Protein AF-A0A2L2X5X3-F1 (afdb_monomer_lite)

Secondary structure (DSSP, 8-state):
--HHHHHHHHHHHHHHHHHHHHHHHHHHHHHHHHHHHHHHHHHHHHHHHT-EEEEE--TT-GGGPPBP-HHHHHHTSSEEEEETTSPEEESSS-TTPBPTTSPBEEE-TTTTSHHHHHHHHHTTSEEEEEEPPTT----HHHHHHHHHHHHHHHHHH--TTS-HHHHHHHHHHHHHHHHHHHT--SSPPHHHHHHHHHHHHHHHHHHTTS-HHHHHHHHHHHHHHHHHHHHHHHGGG---S-------EEEE-TTT-TTEEEEE-HHHHHHHHHHHHHHHHHHHHHHHHHHHHHHHHHHHHHHHHHHHHHHHHHHHHHHHHHHHHH--

Radius of gyration: 36.06 Å; chains: 1; bounding box: 82×51×116 Å

Foldseek 3Di:
DDLVVLVVVLVVLVVLLVVLVVLLVVLVVVLVVLVVVLVVLVVLLVVQQFDKFKFFQDVPCRADHHQDFQVNQCVVPFKFKAFLVRATEDLDDDQPDQDPVRHGHDHDVCRRPSVVVRCCLQLVGMFMWGKDDKDDDDALLRLLLQLLVQLLLLLVRHQDPDDPVLSVVLNVLSVVLNVLSVPDDHQQDPVNLVVNVVSLVVNVVSLVVDDCSRRSSSVSSSVVSVVSSVVSVVVVPDPDDDDIDDGDIGTDRLVVPSRIDIGRPPVSSVVSVVVSVVSVVVSVVSSVVSVVVSVVSVVVSVVSVVVSVVSVVVSVVVVVVVVVVVVD

Structure (mmCIF, N/CA/C/O backbone):
data_AF-A0A2L2X5X3-F1
#
_entry.id   AF-A0A2L2X5X3-F1
#
loop_
_atom_site.group_PDB
_atom_site.id
_atom_site.type_symbol
_atom_site.label_atom_id
_atom_site.label_alt_id
_atom_site.label_comp_id
_atom_site.label_asym_id
_atom_site.label_entity_id
_atom_site.label_seq_id
_atom_site.pdbx_PDB_ins_code
_atom_site.Cartn_x
_atom_site.Cartn_y
_atom_site.Cartn_z
_atom_site.occupancy
_atom_site.B_iso_or_equiv
_atom_site.auth_seq_id
_atom_site.auth_comp_id
_atom_site.auth_asym_id
_atom_site.auth_atom_id
_atom_site.pdbx_PDB_model_num
ATOM 1 N N . MET A 1 1 ? -39.062 -15.832 54.283 1.00 57.75 1 MET A N 1
ATOM 2 C CA . MET A 1 1 ? -38.904 -16.464 52.953 1.00 57.75 1 MET A CA 1
ATOM 3 C C . MET A 1 1 ? -38.420 -17.887 53.173 1.00 57.75 1 MET A C 1
ATOM 5 O O . MET A 1 1 ? -37.512 -18.061 53.973 1.00 57.75 1 MET A O 1
ATOM 9 N N . GLY A 1 2 ? -39.051 -18.890 52.557 1.00 78.50 2 GLY A N 1
ATOM 10 C CA . GLY A 1 2 ? -38.614 -20.285 52.691 1.00 78.50 2 GLY A CA 1
ATOM 11 C C . GLY A 1 2 ? -37.278 -20.528 51.982 1.00 78.50 2 GLY A C 1
ATOM 12 O O . GLY A 1 2 ? -37.036 -19.936 50.932 1.00 78.50 2 GLY A O 1
ATOM 13 N N . MET A 1 3 ? -36.434 -21.405 52.539 1.00 80.31 3 MET A N 1
ATOM 14 C CA . MET A 1 3 ? -35.092 -21.742 52.024 1.00 80.31 3 MET A CA 1
ATOM 15 C C . MET A 1 3 ? -35.064 -22.032 50.511 1.00 80.31 3 MET A C 1
ATOM 17 O O . MET A 1 3 ? -34.199 -21.514 49.805 1.00 80.31 3 MET A O 1
ATOM 21 N N . SER A 1 4 ? -36.050 -22.778 49.998 1.00 83.00 4 SER A N 1
ATOM 22 C CA . SER A 1 4 ? -36.180 -23.115 48.569 1.00 83.00 4 SER A CA 1
ATOM 23 C C . SER A 1 4 ? -36.408 -21.885 47.674 1.00 83.00 4 SER A C 1
ATOM 25 O O . SER A 1 4 ? -35.815 -21.780 46.600 1.00 83.00 4 SER A O 1
ATOM 27 N N . ALA A 1 5 ? -37.187 -20.898 48.132 1.00 85.19 5 ALA A N 1
ATOM 28 C CA . ALA A 1 5 ? -37.435 -19.671 47.372 1.00 85.19 5 ALA A CA 1
ATOM 29 C C . ALA A 1 5 ? -36.176 -18.792 47.280 1.00 85.19 5 ALA A C 1
ATOM 31 O O . ALA A 1 5 ? -35.883 -18.227 46.229 1.00 85.19 5 ALA A O 1
ATOM 32 N N . SER A 1 6 ? -35.394 -18.711 48.361 1.00 85.56 6 SER A N 1
ATOM 33 C CA . SER A 1 6 ? -34.118 -17.987 48.371 1.00 85.56 6 SER A CA 1
ATOM 34 C C . SER A 1 6 ? -33.033 -18.674 47.533 1.00 85.56 6 SER A C 1
ATOM 36 O O . SER A 1 6 ? -32.286 -17.981 46.849 1.00 85.56 6 SER A O 1
ATOM 38 N N . GLN A 1 7 ? -32.979 -20.012 47.514 1.00 88.19 7 GLN A N 1
ATOM 39 C CA . GLN A 1 7 ? -32.074 -20.766 46.631 1.00 88.19 7 GLN A CA 1
ATOM 40 C C . GLN A 1 7 ? -32.447 -20.591 45.152 1.00 88.19 7 GLN A C 1
ATOM 42 O O . GLN A 1 7 ? -31.573 -20.351 44.324 1.00 88.19 7 GLN A O 1
ATOM 47 N N . SER A 1 8 ? -33.743 -20.626 44.829 1.00 91.81 8 SER A N 1
ATOM 48 C CA . SER A 1 8 ? -34.231 -20.396 43.461 1.00 91.81 8 SER A CA 1
ATOM 49 C C . SER A 1 8 ? -33.887 -18.987 42.967 1.00 91.81 8 SER A C 1
ATOM 51 O O . SER A 1 8 ? -33.411 -18.820 41.847 1.00 91.81 8 SER A O 1
ATOM 53 N N . ARG A 1 9 ? -34.062 -17.968 43.821 1.00 90.50 9 ARG A N 1
ATOM 54 C CA . ARG A 1 9 ? -33.681 -16.585 43.498 1.00 90.50 9 ARG A CA 1
ATOM 55 C C . ARG A 1 9 ? -32.173 -16.434 43.299 1.00 90.50 9 ARG A C 1
ATOM 57 O O . ARG A 1 9 ? -31.770 -15.744 42.372 1.00 90.50 9 ARG A O 1
ATOM 64 N N . LEU A 1 10 ? -31.351 -17.087 44.127 1.00 92.88 10 LEU A N 1
ATOM 65 C CA . LEU A 1 10 ? -29.895 -17.071 43.964 1.00 92.88 10 LEU A CA 1
ATOM 66 C C . LEU A 1 10 ? -29.493 -17.620 42.589 1.00 92.88 10 LEU A C 1
ATOM 68 O O . LEU A 1 10 ? -28.762 -16.950 41.872 1.00 92.88 10 LEU A O 1
ATOM 72 N N . LEU A 1 11 ? -30.042 -18.771 42.186 1.00 92.44 11 LEU A N 1
ATOM 73 C CA . LEU A 1 11 ? -29.776 -19.372 40.873 1.00 92.44 11 LEU A CA 1
ATOM 74 C C . LEU A 1 11 ? -30.191 -18.457 39.712 1.00 92.44 11 LEU A C 1
ATOM 76 O O . LEU A 1 11 ? -29.438 -18.309 38.752 1.00 92.44 11 LEU A O 1
ATOM 80 N N . MET A 1 12 ? -31.352 -17.799 39.812 1.00 93.88 12 MET A N 1
ATOM 81 C CA . MET A 1 12 ? -31.784 -16.815 38.812 1.00 93.88 12 MET A CA 1
ATOM 82 C C . MET A 1 12 ? -30.812 -15.631 38.711 1.00 93.88 12 MET A C 1
ATOM 84 O O . MET A 1 12 ? -30.475 -15.208 37.607 1.00 93.88 12 MET A O 1
ATOM 88 N N . LEU A 1 13 ? -30.333 -15.112 39.846 1.00 93.75 13 LEU A N 1
ATOM 89 C CA . LEU A 1 13 ? -29.362 -14.015 39.869 1.00 93.75 13 LEU A CA 1
ATOM 90 C C . LEU A 1 13 ? -27.997 -14.446 39.329 1.00 93.75 13 LEU A C 1
ATOM 92 O O . LEU A 1 13 ? -27.378 -13.689 38.588 1.00 93.75 13 LEU A O 1
ATOM 96 N N . THR A 1 14 ? -27.547 -15.666 39.629 1.00 93.88 14 THR A N 1
ATOM 97 C CA . THR A 1 14 ? -26.314 -16.227 39.064 1.00 93.88 14 THR A CA 1
ATOM 98 C C . THR A 1 14 ? -26.410 -16.364 37.543 1.00 93.88 14 THR A C 1
ATOM 100 O O . THR A 1 14 ? -25.487 -15.939 36.850 1.00 93.88 14 THR A O 1
ATOM 103 N N . SER A 1 15 ? -27.530 -16.882 37.021 1.00 94.94 15 SER A N 1
ATOM 104 C CA . SER A 1 15 ? -27.778 -16.968 35.573 1.00 94.94 15 SER A CA 1
ATOM 105 C C . SER A 1 15 ? -27.746 -15.584 34.928 1.00 94.94 15 SER A C 1
ATOM 107 O O . SER A 1 15 ? -27.026 -15.370 33.959 1.00 94.94 15 SER A O 1
ATOM 109 N N . ARG A 1 16 ? -28.452 -14.605 35.510 1.00 96.31 16 ARG A N 1
ATOM 110 C CA . ARG A 1 16 ? -28.470 -13.231 34.991 1.00 96.31 16 ARG A CA 1
ATOM 111 C C . ARG A 1 16 ? -27.084 -12.581 35.024 1.00 96.31 16 ARG A C 1
ATOM 113 O O . ARG A 1 16 ? -26.723 -11.877 34.087 1.00 96.31 16 ARG A O 1
ATOM 120 N N . ARG A 1 17 ? -26.291 -12.821 36.074 1.00 94.94 17 ARG A N 1
ATOM 121 C CA . ARG A 1 17 ? -24.904 -12.335 36.172 1.00 94.94 17 ARG A CA 1
ATOM 122 C C . ARG A 1 17 ? -24.041 -12.891 35.037 1.00 94.94 17 ARG A C 1
ATOM 124 O O . ARG A 1 17 ? -23.313 -12.128 34.408 1.00 94.94 17 ARG A O 1
ATOM 131 N N . GLN A 1 18 ? -24.147 -14.193 34.768 1.00 95.44 18 GLN A N 1
ATOM 132 C CA . GLN A 1 18 ? -23.431 -14.856 33.674 1.00 95.44 18 GLN A CA 1
ATOM 133 C C . GLN A 1 18 ? -23.86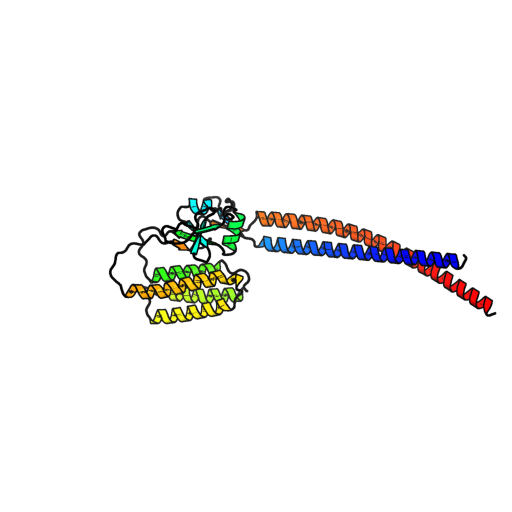0 -14.321 32.303 1.00 95.44 18 GLN A C 1
ATOM 135 O O . GLN A 1 18 ? -23.000 -14.037 31.473 1.00 95.44 18 GLN A O 1
ATOM 140 N N . ASP A 1 19 ? -25.158 -14.096 32.089 1.00 96.50 19 ASP A N 1
ATOM 141 C CA . ASP A 1 19 ? -25.669 -13.515 30.842 1.00 96.50 19 ASP A CA 1
ATOM 142 C C . ASP A 1 19 ? -25.116 -12.103 30.598 1.00 96.50 19 ASP A C 1
ATOM 144 O O . ASP A 1 19 ? -24.714 -11.770 29.482 1.00 96.50 19 ASP A O 1
ATOM 148 N N . LEU A 1 20 ? -25.066 -11.265 31.640 1.00 95.38 20 LEU A N 1
ATOM 149 C CA . LEU A 1 20 ? -24.504 -9.913 31.550 1.00 95.38 20 LEU A CA 1
ATOM 150 C C . LEU A 1 20 ? -22.998 -9.939 31.275 1.00 95.38 20 LEU A C 1
ATOM 152 O O . LEU A 1 20 ? -22.507 -9.158 30.462 1.00 95.38 20 LEU A O 1
ATOM 156 N N . GLU A 1 21 ? -22.267 -10.851 31.914 1.00 94.12 21 GLU A N 1
ATOM 157 C CA . GLU A 1 21 ? -20.834 -11.042 31.684 1.00 94.12 21 GLU A CA 1
ATOM 158 C C . GLU A 1 21 ? -20.549 -11.505 30.247 1.00 94.12 21 GLU A C 1
ATOM 160 O O . GLU A 1 21 ? -19.690 -10.936 29.573 1.00 94.12 21 GLU A O 1
ATOM 165 N N . PHE A 1 22 ? -21.340 -12.447 29.731 1.00 96.81 22 PHE A N 1
ATOM 166 C CA . PHE A 1 22 ? -21.254 -12.897 28.344 1.00 96.81 22 PHE A CA 1
ATOM 167 C C . PHE A 1 22 ? -21.572 -11.774 27.346 1.00 96.81 22 PHE A C 1
ATOM 169 O O . PHE A 1 22 ? -20.873 -11.602 26.345 1.00 96.81 22 PHE A O 1
ATOM 176 N N . ARG A 1 23 ? -22.603 -10.961 27.603 1.00 96.62 23 ARG A N 1
ATOM 177 C CA . ARG A 1 23 ? -22.928 -9.805 26.748 1.00 96.62 23 ARG A CA 1
ATOM 178 C C . ARG A 1 23 ? -21.802 -8.774 26.729 1.00 96.62 23 ARG A C 1
ATOM 180 O O . ARG A 1 23 ? -21.426 -8.326 25.648 1.00 96.62 23 ARG A O 1
ATOM 187 N N . ALA A 1 24 ? -21.229 -8.450 27.888 1.00 96.25 24 ALA A N 1
ATOM 188 C CA . ALA A 1 24 ? -20.087 -7.544 27.981 1.00 96.25 24 ALA A CA 1
ATOM 189 C C . ALA A 1 24 ? -18.883 -8.061 27.174 1.00 96.25 24 ALA A C 1
ATOM 191 O O . ALA A 1 24 ? -18.273 -7.301 26.426 1.00 96.25 24 ALA A O 1
ATOM 192 N N . GLN A 1 25 ? -18.581 -9.362 27.255 1.00 96.44 25 GLN A N 1
ATOM 193 C CA . GLN A 1 25 ? -17.508 -9.979 26.466 1.00 96.44 25 GLN A CA 1
ATOM 194 C C . GLN A 1 25 ? -17.760 -9.882 24.956 1.00 96.44 25 GLN A C 1
ATOM 196 O O . GLN A 1 25 ? -16.856 -9.498 24.217 1.00 96.44 25 GLN A O 1
ATOM 201 N N . ASN A 1 26 ? -18.983 -10.164 24.494 1.00 96.19 26 ASN A N 1
ATOM 202 C CA . ASN A 1 26 ? -19.337 -10.024 23.077 1.00 96.19 26 ASN A CA 1
ATOM 203 C C . ASN A 1 26 ? -19.170 -8.585 22.576 1.00 96.19 26 ASN A C 1
ATOM 205 O O . ASN A 1 26 ? -18.703 -8.369 21.460 1.00 96.19 26 ASN A O 1
ATOM 209 N N . ILE A 1 27 ? -19.546 -7.594 23.388 1.00 96.06 27 ILE A N 1
ATOM 210 C CA . ILE A 1 27 ? -19.363 -6.181 23.042 1.00 96.06 27 ILE A CA 1
ATOM 211 C C . ILE A 1 27 ? -17.878 -5.853 22.914 1.00 96.06 27 ILE A C 1
ATOM 213 O O . ILE A 1 27 ? -17.477 -5.257 21.918 1.00 96.06 27 ILE A O 1
ATOM 217 N N . THR A 1 28 ? -17.053 -6.283 23.867 1.00 94.88 28 THR A N 1
ATOM 218 C CA . THR A 1 28 ? -15.601 -6.072 23.809 1.00 94.88 28 THR A CA 1
ATOM 219 C C . THR A 1 28 ? -14.987 -6.706 22.562 1.00 94.88 28 THR A C 1
ATOM 221 O O . THR A 1 28 ? -14.222 -6.043 21.872 1.00 94.88 28 THR A O 1
ATOM 224 N N . GLN A 1 29 ? -15.377 -7.936 22.213 1.00 96.31 29 GLN A N 1
ATOM 225 C CA . GLN A 1 29 ? -14.922 -8.582 20.977 1.00 96.31 29 GLN A CA 1
ATOM 226 C C . GLN A 1 29 ? -15.319 -7.780 19.733 1.00 96.31 29 GLN A C 1
ATOM 228 O O . GLN A 1 29 ? -14.476 -7.519 18.880 1.00 96.31 29 GLN A O 1
ATOM 233 N N . ARG A 1 30 ? -16.575 -7.316 19.655 1.00 96.31 30 ARG A N 1
ATOM 234 C CA . ARG A 1 30 ? -17.037 -6.461 18.549 1.00 96.31 30 ARG A CA 1
ATOM 235 C C . ARG A 1 30 ? -16.209 -5.185 18.430 1.00 96.31 30 ARG A C 1
ATOM 237 O O . ARG A 1 30 ? -15.887 -4.791 17.317 1.00 96.31 30 ARG A O 1
ATOM 244 N N . ARG A 1 31 ? -15.849 -4.550 19.550 1.00 95.44 31 ARG A N 1
ATOM 245 C CA . ARG A 1 31 ? -14.983 -3.360 19.547 1.00 95.44 31 ARG A CA 1
ATOM 246 C C . ARG A 1 31 ? -13.599 -3.670 18.982 1.00 95.44 31 ARG A C 1
ATOM 248 O O . ARG A 1 31 ? -13.126 -2.913 18.142 1.00 95.44 31 ARG A O 1
ATOM 255 N N . THR A 1 32 ? -12.987 -4.785 19.381 1.00 94.50 32 THR A N 1
ATOM 256 C CA . THR A 1 32 ? -11.696 -5.223 18.824 1.00 94.50 32 THR A CA 1
ATOM 257 C C . THR A 1 32 ? -11.784 -5.432 17.314 1.00 94.50 32 THR A C 1
ATOM 259 O O . THR A 1 32 ? -10.981 -4.861 16.588 1.00 94.50 32 THR A O 1
ATOM 262 N N . THR A 1 33 ? -12.812 -6.128 16.821 1.00 94.31 33 THR A N 1
ATOM 263 C CA . THR A 1 33 ? -13.012 -6.322 15.374 1.00 94.31 33 THR A CA 1
ATOM 264 C C . THR A 1 33 ? -13.207 -5.002 14.618 1.00 94.31 33 THR A C 1
ATOM 266 O O . THR A 1 33 ? -12.725 -4.844 13.499 1.00 94.31 33 THR A O 1
ATOM 269 N N . LEU A 1 34 ? -13.898 -4.022 15.213 1.00 92.81 34 LEU A N 1
ATOM 270 C CA . LEU A 1 34 ? -14.037 -2.693 14.608 1.00 92.81 34 LEU A CA 1
ATOM 271 C C . LEU A 1 34 ? -12.696 -1.959 14.516 1.00 92.81 34 LEU A C 1
ATOM 273 O O . LEU A 1 34 ? -12.436 -1.312 13.502 1.00 92.81 34 LEU A O 1
ATOM 277 N N . MET A 1 35 ? -11.848 -2.070 15.541 1.00 91.25 35 MET A N 1
ATOM 278 C CA . MET A 1 35 ? -10.502 -1.490 15.528 1.00 91.25 35 MET A CA 1
ATOM 279 C C . MET A 1 35 ? -9.610 -2.157 14.477 1.00 91.25 35 MET A C 1
ATOM 281 O O . MET A 1 35 ? -8.990 -1.446 13.695 1.00 91.25 35 MET A O 1
ATOM 285 N N . GLU A 1 36 ? -9.635 -3.489 14.374 1.00 92.25 36 GLU A N 1
ATOM 286 C CA . GLU A 1 36 ? -8.911 -4.233 13.329 1.00 92.25 36 GLU A CA 1
ATOM 287 C C . GLU A 1 36 ? -9.304 -3.750 11.922 1.00 92.25 36 GLU A C 1
ATOM 289 O O . GLU A 1 36 ? -8.445 -3.454 11.096 1.00 92.25 36 GLU A O 1
ATOM 294 N N . SER A 1 37 ? -10.603 -3.553 11.665 1.00 87.38 37 SER A N 1
ATOM 295 C CA . SER A 1 37 ? -11.070 -3.048 10.364 1.00 87.38 37 SER A CA 1
ATOM 296 C C . SER A 1 37 ? -10.592 -1.623 10.038 1.00 87.38 37 SER A C 1
ATOM 298 O O . SER A 1 37 ? -10.449 -1.266 8.865 1.00 87.38 37 SER A O 1
ATOM 300 N N . LEU A 1 38 ? -10.354 -0.793 11.063 1.00 90.75 38 LEU A N 1
ATOM 301 C CA . LEU A 1 38 ? -9.810 0.555 10.896 1.00 90.75 38 LEU A CA 1
ATOM 302 C C . LEU A 1 38 ? -8.310 0.510 10.579 1.00 90.75 38 LEU A C 1
ATOM 304 O O . LEU A 1 38 ? -7.845 1.291 9.745 1.00 90.75 38 LEU A O 1
ATOM 308 N N . ASP A 1 39 ? -7.579 -0.413 11.201 1.00 90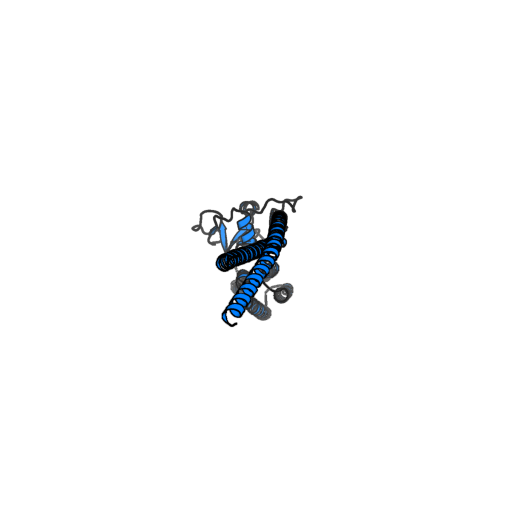.56 39 ASP A N 1
ATOM 309 C CA . ASP A 1 39 ? -6.156 -0.631 10.938 1.00 90.56 39 ASP A CA 1
ATOM 310 C C . ASP A 1 39 ? -5.925 -1.131 9.502 1.00 90.56 39 ASP A C 1
ATOM 312 O O . ASP A 1 39 ? -5.074 -0.585 8.792 1.00 90.56 39 ASP A O 1
ATOM 316 N N . ASP A 1 40 ? -6.750 -2.062 9.012 1.00 85.12 40 ASP A N 1
ATOM 317 C CA . ASP A 1 40 ? -6.707 -2.519 7.614 1.00 85.12 40 ASP A CA 1
ATOM 318 C C . ASP A 1 40 ? -6.924 -1.358 6.627 1.00 85.12 40 ASP A C 1
ATOM 320 O O . ASP A 1 40 ? -6.211 -1.210 5.630 1.00 85.12 40 ASP A O 1
ATOM 324 N N . ALA A 1 41 ? -7.891 -0.479 6.908 1.00 82.12 41 ALA A N 1
ATOM 325 C CA . ALA A 1 41 ? -8.158 0.689 6.072 1.00 82.12 41 ALA A CA 1
ATOM 326 C C . ALA A 1 41 ? -7.013 1.715 6.102 1.00 82.12 41 ALA A C 1
ATOM 328 O O . ALA A 1 41 ? -6.729 2.349 5.081 1.00 82.12 41 ALA A O 1
ATOM 329 N N . SER A 1 42 ? -6.341 1.860 7.246 1.00 86.19 42 SER A N 1
ATOM 330 C CA . SER A 1 42 ? -5.145 2.694 7.389 1.00 86.19 42 SER A CA 1
ATOM 331 C C . SER A 1 42 ? -4.000 2.186 6.508 1.00 86.19 42 SER A C 1
ATOM 333 O O . SER A 1 42 ? -3.372 2.976 5.802 1.00 86.19 42 SER A O 1
ATOM 335 N N . ALA A 1 43 ? -3.779 0.868 6.459 1.00 81.38 43 ALA A N 1
ATOM 336 C CA . ALA A 1 43 ? -2.766 0.261 5.595 1.00 81.38 43 ALA A CA 1
ATOM 337 C C . ALA A 1 43 ? -3.044 0.521 4.102 1.00 81.38 43 ALA A C 1
ATOM 339 O O . ALA A 1 43 ? -2.139 0.891 3.351 1.00 81.38 43 ALA A O 1
ATOM 340 N N . VAL A 1 44 ? -4.308 0.407 3.677 1.00 79.31 44 VAL A N 1
ATOM 341 C CA . VAL A 1 44 ? -4.728 0.716 2.297 1.00 79.31 44 VAL A CA 1
ATOM 342 C C . VAL A 1 44 ? -4.504 2.194 1.960 1.00 79.31 44 VAL A C 1
ATOM 344 O O . VAL A 1 44 ? -3.996 2.513 0.884 1.00 79.31 44 VAL A O 1
ATOM 347 N N . TYR A 1 45 ? -4.841 3.109 2.874 1.00 80.62 45 TYR A N 1
ATOM 348 C CA . TYR A 1 45 ? -4.577 4.538 2.694 1.00 80.62 45 TYR A CA 1
ATOM 349 C C . TYR A 1 45 ? -3.072 4.841 2.620 1.00 80.62 45 TYR A C 1
ATOM 351 O O . TYR A 1 45 ? -2.635 5.586 1.743 1.00 80.62 45 TYR A O 1
ATOM 359 N N . ALA A 1 46 ? -2.264 4.212 3.476 1.00 79.12 46 ALA A N 1
ATOM 360 C CA . ALA A 1 46 ? -0.814 4.359 3.457 1.00 79.12 46 ALA A CA 1
ATOM 361 C C . ALA A 1 46 ? -0.196 3.879 2.132 1.00 79.12 46 ALA A C 1
ATOM 363 O O . ALA A 1 46 ? 0.688 4.544 1.592 1.00 79.12 46 ALA A O 1
ATOM 364 N N . ALA A 1 47 ? -0.699 2.780 1.562 1.00 74.56 47 ALA A N 1
ATOM 365 C CA . ALA A 1 47 ? -0.281 2.310 0.241 1.00 74.56 47 ALA A CA 1
ATOM 366 C C . ALA A 1 47 ? -0.659 3.302 -0.877 1.00 74.56 47 ALA A C 1
ATOM 368 O O . ALA A 1 47 ? 0.127 3.537 -1.797 1.00 74.56 47 ALA A O 1
ATOM 369 N N . ALA A 1 48 ? -1.831 3.939 -0.781 1.00 74.50 48 ALA A N 1
ATOM 370 C CA . ALA A 1 48 ? -2.273 4.947 -1.743 1.00 74.50 48 ALA A CA 1
ATOM 371 C C . ALA A 1 48 ? -1.440 6.244 -1.693 1.00 74.50 48 ALA A C 1
ATOM 373 O O . ALA A 1 48 ? -1.325 6.925 -2.710 1.00 74.50 48 ALA A O 1
ATOM 374 N N . LEU A 1 49 ? -0.810 6.581 -0.556 1.00 72.06 49 LEU A N 1
ATOM 375 C CA . LEU A 1 49 ? -0.009 7.807 -0.418 1.00 72.06 49 LEU A CA 1
ATOM 376 C C . LEU A 1 49 ? 1.155 7.880 -1.410 1.00 72.06 49 LEU A C 1
ATOM 378 O O . LEU A 1 49 ? 1.444 8.967 -1.907 1.00 72.06 49 LEU A O 1
ATOM 382 N N . ASN A 1 50 ? 1.813 6.760 -1.693 1.00 68.56 50 ASN A N 1
ATOM 383 C CA . ASN A 1 50 ? 3.011 6.728 -2.537 1.00 68.56 50 ASN A CA 1
ATOM 384 C C . ASN A 1 50 ? 2.741 6.181 -3.940 1.00 68.56 50 ASN A C 1
ATOM 386 O O . ASN A 1 50 ? 3.670 6.041 -4.737 1.00 68.56 50 ASN A O 1
ATOM 390 N N . LYS A 1 51 ? 1.479 5.875 -4.252 1.00 68.94 51 LYS A N 1
ATOM 391 C CA . LYS A 1 51 ? 1.094 5.365 -5.558 1.00 68.94 51 LYS A CA 1
ATOM 392 C C . LYS A 1 51 ? 1.310 6.451 -6.619 1.00 68.94 51 LYS A C 1
ATOM 394 O O . LYS A 1 51 ? 0.732 7.537 -6.542 1.00 68.94 51 LYS A O 1
ATOM 399 N N . LYS A 1 52 ? 2.163 6.153 -7.597 1.00 70.88 52 LYS A N 1
ATOM 400 C CA . LYS A 1 52 ? 2.325 6.950 -8.816 1.00 70.88 52 LYS A CA 1
ATOM 401 C C . LYS A 1 52 ? 1.489 6.350 -9.943 1.00 70.88 52 LYS A C 1
ATOM 403 O O . LYS A 1 52 ? 1.201 5.153 -9.891 1.00 70.88 52 LYS A O 1
ATOM 408 N N . GLN A 1 53 ? 1.110 7.192 -10.896 1.00 73.12 53 GLN A N 1
ATOM 409 C CA . GLN A 1 53 ? 0.383 6.836 -12.108 1.00 73.12 53 GLN A CA 1
ATOM 410 C C . GLN A 1 53 ? 1.071 7.437 -13.338 1.00 73.12 53 GLN A C 1
ATOM 412 O O . GLN A 1 53 ? 1.637 8.535 -13.274 1.00 73.12 53 GLN A O 1
ATOM 417 N N . PHE A 1 54 ? 0.985 6.732 -14.460 1.00 75.25 54 PHE A N 1
ATOM 418 C CA . PHE A 1 54 ? 1.459 7.202 -15.755 1.00 75.25 54 PHE A CA 1
ATOM 419 C C . PHE A 1 54 ? 0.325 7.878 -16.535 1.00 75.25 54 PHE A C 1
ATOM 421 O O . PHE A 1 54 ? -0.687 7.265 -16.888 1.00 75.25 54 PHE A O 1
ATOM 428 N N . LEU A 1 55 ? 0.502 9.167 -16.818 1.00 77.31 55 LEU A N 1
ATOM 429 C CA . LEU A 1 55 ? -0.421 9.978 -17.610 1.00 77.31 55 LEU A CA 1
ATOM 430 C C . LEU A 1 55 ? 0.200 10.327 -18.960 1.00 77.31 55 LEU A C 1
ATOM 432 O O . LEU A 1 55 ? 1.418 10.456 -19.076 1.00 77.31 55 LEU A O 1
ATOM 436 N N . LEU A 1 56 ? -0.636 10.540 -19.972 1.00 78.62 56 LEU A N 1
ATOM 437 C CA . LEU A 1 56 ? -0.193 11.110 -21.239 1.00 78.62 56 LEU A CA 1
ATOM 438 C C . LEU A 1 56 ? 0.222 12.576 -21.034 1.00 78.62 56 LEU A C 1
ATOM 440 O O . LEU A 1 56 ? -0.547 13.394 -20.524 1.00 78.62 56 LEU A O 1
ATOM 444 N N . ASN A 1 57 ? 1.425 12.937 -21.461 1.00 76.19 57 ASN A N 1
ATOM 445 C CA . ASN A 1 57 ? 1.912 14.307 -21.424 1.00 76.19 57 ASN A CA 1
ATOM 446 C C . ASN A 1 57 ? 1.351 15.106 -22.608 1.00 76.19 57 ASN A C 1
ATOM 448 O O . ASN A 1 57 ? 1.871 15.046 -23.720 1.00 76.19 57 ASN A O 1
ATOM 452 N N . ILE A 1 58 ? 0.303 15.893 -22.360 1.00 73.31 58 ILE A N 1
ATOM 453 C CA . ILE A 1 58 ? -0.255 16.812 -23.356 1.00 73.31 58 ILE A CA 1
ATOM 454 C C . ILE A 1 58 ? 0.457 18.173 -23.248 1.00 73.31 58 ILE A C 1
ATOM 456 O O . ILE A 1 58 ? 0.454 18.775 -22.164 1.00 73.31 58 ILE A O 1
ATOM 460 N N . PRO A 1 59 ? 1.020 18.714 -24.349 1.00 63.91 59 PRO A N 1
ATOM 461 C CA . PRO A 1 59 ? 1.649 20.031 -24.357 1.00 63.91 59 PRO A CA 1
ATOM 462 C C . PRO A 1 59 ? 0.713 21.114 -23.799 1.00 63.91 59 PRO A C 1
ATOM 464 O O . PRO A 1 59 ? -0.361 21.369 -24.338 1.00 63.91 59 PRO A O 1
ATOM 467 N N . GLY A 1 60 ? 1.125 21.761 -22.704 1.00 64.12 60 GLY A N 1
ATOM 468 C CA . GLY A 1 60 ? 0.364 22.829 -22.044 1.00 64.12 60 GLY A CA 1
ATOM 469 C C . GLY A 1 60 ? -0.534 22.388 -20.881 1.00 64.12 60 GLY A C 1
ATOM 470 O O . GLY A 1 60 ? -1.024 23.258 -20.164 1.00 64.12 60 GLY A O 1
ATOM 471 N N . ASN A 1 61 ? -0.718 21.082 -20.636 1.00 59.19 61 ASN A N 1
ATOM 472 C CA . ASN A 1 61 ? -1.453 20.587 -19.465 1.00 59.19 61 ASN A CA 1
ATOM 473 C C . ASN A 1 61 ? -0.958 19.207 -18.987 1.00 59.19 61 ASN A C 1
ATOM 475 O O . ASN A 1 61 ? -1.706 18.234 -18.938 1.00 59.19 61 ASN A O 1
ATOM 479 N N . SER A 1 62 ? 0.321 19.125 -18.622 1.00 57.00 62 SER A N 1
ATOM 480 C CA . SER A 1 62 ? 0.996 17.868 -18.273 1.00 57.00 62 SER A CA 1
ATOM 481 C C . SER A 1 62 ? 0.465 17.191 -17.000 1.00 57.00 62 SER A C 1
ATOM 483 O O . SER A 1 62 ? 0.628 15.988 -16.847 1.00 57.00 62 SER A O 1
ATOM 485 N N . GLN A 1 63 ? -0.164 17.924 -16.075 1.00 57.47 63 GLN A N 1
ATOM 486 C CA . GLN A 1 63 ? -0.566 17.394 -14.758 1.00 57.47 63 GLN A CA 1
ATOM 487 C C . GLN A 1 63 ? -1.918 16.660 -14.760 1.00 57.47 63 GLN A C 1
ATOM 489 O O . GLN A 1 63 ? -2.177 15.882 -13.853 1.00 57.47 63 GLN A O 1
ATOM 494 N N . ASN A 1 64 ? -2.753 16.878 -15.782 1.00 62.00 64 ASN A N 1
ATOM 495 C CA . ASN A 1 64 ? -4.117 16.338 -15.880 1.00 62.00 64 ASN A CA 1
ATOM 496 C C . ASN A 1 64 ? -4.357 15.636 -17.225 1.00 62.00 64 ASN A C 1
ATOM 498 O O . ASN A 1 64 ? -5.438 15.738 -17.810 1.00 62.00 64 ASN A O 1
ATOM 502 N N . GLY A 1 65 ? -3.326 14.981 -17.756 1.00 67.00 65 GLY A N 1
ATOM 503 C CA . GLY A 1 65 ? -3.461 14.164 -18.955 1.00 67.00 65 GLY A CA 1
ATOM 504 C C . GLY A 1 65 ? -4.367 12.949 -18.721 1.00 67.00 65 GLY A C 1
ATOM 505 O O . GLY A 1 65 ? -4.511 12.503 -17.580 1.00 67.00 65 GLY A O 1
ATOM 506 N N . PRO A 1 66 ? -4.987 12.390 -19.775 1.00 77.19 66 PRO A N 1
ATOM 507 C CA . PRO A 1 66 ? -5.666 11.105 -19.666 1.00 77.19 66 PRO A CA 1
ATOM 508 C C . PRO A 1 66 ? -4.671 10.017 -19.234 1.00 77.19 66 PRO A C 1
ATOM 510 O O . PRO A 1 66 ? -3.467 10.122 -19.490 1.00 77.19 66 PRO A O 1
ATOM 513 N N . LYS A 1 67 ? -5.176 8.961 -18.585 1.00 80.00 67 LYS A N 1
ATOM 514 C CA . LYS A 1 67 ? -4.356 7.792 -18.235 1.00 80.00 67 LYS A CA 1
ATOM 515 C C . LYS A 1 67 ? -3.715 7.215 -19.493 1.00 80.00 67 LYS A C 1
ATOM 517 O O . LYS A 1 67 ? -4.359 7.158 -20.544 1.00 80.00 67 LYS A O 1
ATOM 522 N N . LEU A 1 68 ? -2.455 6.804 -19.379 1.00 78.12 68 LEU A N 1
ATOM 523 C CA . LEU A 1 68 ? -1.747 6.191 -20.494 1.00 78.12 68 LEU A CA 1
ATOM 524 C C . LEU A 1 68 ? -2.463 4.898 -20.907 1.00 78.12 68 LEU A C 1
ATOM 526 O O . LEU A 1 68 ? -2.858 4.099 -20.062 1.00 78.12 68 LEU A O 1
ATOM 530 N N . THR A 1 69 ? -2.644 4.704 -22.209 1.00 78.94 69 THR A N 1
ATOM 531 C CA . THR A 1 69 ? -3.256 3.498 -22.776 1.00 78.94 69 THR A CA 1
ATOM 532 C C . THR A 1 69 ? -2.285 2.894 -23.776 1.00 78.94 69 THR A C 1
ATOM 534 O O . THR A 1 69 ? -1.368 3.571 -24.248 1.00 78.94 69 THR A O 1
ATOM 537 N N . TYR A 1 70 ? -2.496 1.624 -24.115 1.00 74.00 70 TYR A N 1
ATOM 538 C CA . TYR A 1 70 ? -1.696 0.952 -25.134 1.00 74.00 70 TYR A CA 1
ATOM 539 C C . TYR A 1 70 ? -1.758 1.674 -26.491 1.00 74.00 70 TYR A C 1
ATOM 541 O O . TYR A 1 70 ? -0.747 1.812 -27.171 1.00 74.00 70 TYR A O 1
ATOM 549 N N . GLU A 1 71 ? -2.930 2.196 -26.855 1.00 75.81 71 GLU A N 1
ATOM 550 C CA . GLU A 1 71 ? -3.142 2.933 -28.104 1.00 75.81 71 GLU A CA 1
ATOM 551 C C . GLU A 1 71 ? -2.270 4.195 -28.179 1.00 75.81 71 GLU A C 1
ATOM 553 O O . GLU A 1 71 ? -1.595 4.402 -29.183 1.00 75.81 71 GLU A O 1
ATOM 558 N N . HIS A 1 72 ? -2.157 4.958 -27.086 1.00 73.00 72 HIS A N 1
ATOM 559 C CA . HIS A 1 72 ? -1.289 6.140 -27.035 1.00 73.00 72 HIS A CA 1
ATOM 560 C C . HIS A 1 72 ? 0.200 5.816 -27.263 1.00 73.00 72 HIS A C 1
ATOM 562 O O . HIS A 1 72 ? 0.936 6.648 -27.788 1.00 73.00 72 HIS A O 1
ATOM 568 N N . ILE A 1 73 ? 0.661 4.619 -26.880 1.00 73.50 73 ILE A N 1
ATOM 569 C CA . ILE A 1 73 ? 2.049 4.185 -27.119 1.00 73.50 73 ILE A CA 1
ATOM 570 C C . ILE A 1 73 ? 2.281 3.947 -28.618 1.00 73.50 73 ILE A C 1
ATOM 572 O O . ILE A 1 73 ? 3.346 4.281 -29.135 1.00 73.50 73 ILE A O 1
ATOM 576 N N . LEU A 1 74 ? 1.280 3.406 -29.319 1.00 71.00 74 LEU A N 1
ATOM 577 C CA . LEU A 1 74 ? 1.355 3.147 -30.756 1.00 71.00 74 LEU A CA 1
ATOM 578 C C . LEU A 1 74 ? 1.155 4.409 -31.608 1.00 71.00 74 LEU A C 1
ATOM 580 O O . LEU A 1 74 ? 1.795 4.541 -32.649 1.00 71.00 74 LEU A O 1
ATOM 584 N N . GLU A 1 75 ? 0.291 5.336 -31.186 1.00 68.12 75 GLU A N 1
ATOM 585 C CA . GLU A 1 75 ? -0.003 6.574 -31.928 1.00 68.12 75 GLU A CA 1
ATOM 586 C C . GLU A 1 75 ? 1.211 7.510 -32.050 1.00 68.12 75 GLU A C 1
ATOM 588 O O . GLU A 1 75 ? 1.363 8.191 -33.064 1.00 68.12 75 GLU A O 1
ATOM 593 N N . GLU A 1 76 ? 2.125 7.493 -31.075 1.00 63.44 76 GLU A N 1
ATOM 594 C CA . GLU A 1 76 ? 3.411 8.212 -31.132 1.00 63.44 76 GLU A CA 1
ATOM 595 C C . GLU A 1 76 ? 4.402 7.604 -32.154 1.00 63.44 76 GLU A C 1
ATOM 597 O O . GLU A 1 76 ? 5.505 8.121 -32.355 1.00 63.44 76 GLU A O 1
ATOM 602 N N . GLY A 1 77 ? 4.022 6.505 -32.820 1.00 56.62 77 GLY A N 1
ATOM 603 C CA . GLY A 1 77 ? 4.637 5.957 -34.036 1.00 56.62 77 GLY A CA 1
ATOM 604 C C . GLY A 1 77 ? 6.021 5.324 -33.876 1.00 56.62 77 GLY A C 1
ATOM 605 O O . GLY A 1 77 ? 6.455 4.595 -34.759 1.00 56.62 77 GLY A O 1
ATOM 606 N N . ASN A 1 78 ? 6.704 5.568 -32.757 1.00 69.44 78 ASN A N 1
ATOM 607 C CA . ASN A 1 78 ? 8.090 5.152 -32.532 1.00 69.44 78 ASN A CA 1
ATOM 608 C C . ASN A 1 78 ? 8.277 4.297 -31.278 1.00 69.44 78 ASN A C 1
ATOM 610 O O . ASN A 1 78 ? 9.424 4.043 -30.915 1.00 69.44 78 ASN A O 1
ATOM 614 N N . PHE A 1 79 ? 7.200 3.888 -30.600 1.00 72.44 79 PHE A N 1
ATOM 615 C CA . PHE A 1 79 ? 7.280 3.135 -29.350 1.00 72.44 79 PHE A CA 1
ATOM 616 C C . PHE A 1 79 ? 6.519 1.811 -29.416 1.00 72.44 79 PHE A C 1
ATOM 618 O O . PHE A 1 79 ? 5.469 1.708 -30.046 1.00 72.44 79 PHE A O 1
ATOM 625 N N . ARG A 1 80 ? 7.046 0.793 -28.734 1.00 74.19 80 ARG A N 1
ATOM 626 C CA . ARG A 1 80 ? 6.377 -0.496 -28.514 1.00 74.19 80 ARG A CA 1
ATOM 627 C C . ARG A 1 80 ? 6.570 -0.965 -27.080 1.00 74.19 80 ARG A C 1
ATOM 629 O O . ARG A 1 80 ? 7.486 -0.509 -26.400 1.00 74.19 80 ARG A O 1
ATOM 636 N N . LEU A 1 81 ? 5.726 -1.893 -26.638 1.00 74.56 81 LEU A N 1
ATOM 637 C CA . LEU A 1 81 ? 5.909 -2.576 -25.361 1.00 74.56 81 LEU A CA 1
ATOM 638 C C . LEU A 1 81 ? 6.632 -3.902 -25.554 1.00 74.56 81 LEU A C 1
ATOM 640 O O . LEU A 1 81 ? 6.301 -4.657 -26.470 1.00 74.56 81 LEU A O 1
ATOM 644 N N . VAL A 1 82 ? 7.567 -4.208 -24.662 1.00 67.44 82 VAL A N 1
ATOM 645 C CA . VAL A 1 82 ? 8.218 -5.515 -24.580 1.00 67.44 82 VAL A CA 1
ATOM 646 C C . VAL A 1 82 ? 8.160 -6.085 -23.173 1.00 67.44 82 VAL A C 1
ATOM 648 O O . VAL A 1 82 ? 8.236 -5.360 -22.190 1.00 67.44 82 VAL A O 1
ATOM 651 N N . ASP A 1 83 ? 8.027 -7.399 -23.090 1.00 61.19 83 ASP A N 1
ATOM 652 C CA . ASP A 1 83 ? 8.132 -8.176 -21.857 1.00 61.19 83 ASP A CA 1
ATOM 653 C C . ASP A 1 83 ? 9.606 -8.346 -21.442 1.00 61.19 83 ASP A C 1
ATOM 655 O O . ASP A 1 83 ? 10.519 -8.199 -22.260 1.00 61.19 83 ASP A O 1
ATOM 659 N N . ALA A 1 84 ? 9.847 -8.752 -20.195 1.00 51.19 84 ALA A N 1
ATOM 660 C CA . ALA A 1 84 ? 11.154 -9.082 -19.617 1.00 51.19 84 ALA A CA 1
ATOM 661 C C . ALA A 1 84 ? 11.944 -10.163 -20.378 1.00 51.19 84 ALA A C 1
ATOM 663 O O . ALA A 1 84 ? 13.107 -10.416 -20.079 1.00 51.19 84 ALA A O 1
ATOM 664 N N . PHE A 1 85 ? 11.337 -10.809 -21.372 1.00 46.06 85 PHE A N 1
ATOM 665 C CA . PHE A 1 85 ? 11.977 -11.784 -22.255 1.00 46.06 85 PHE A CA 1
ATOM 666 C C . PHE A 1 85 ? 12.183 -11.264 -23.687 1.00 46.06 85 PHE A C 1
ATOM 668 O O . PHE A 1 85 ? 12.498 -12.050 -24.580 1.00 46.06 85 PHE A O 1
ATOM 675 N N . GLY A 1 86 ? 11.976 -9.964 -23.926 1.00 53.56 86 GLY A N 1
ATOM 676 C CA . GLY A 1 86 ? 12.137 -9.324 -25.235 1.00 53.56 86 GLY A CA 1
ATOM 677 C C . GLY A 1 86 ? 11.015 -9.631 -26.233 1.00 53.56 86 GLY A C 1
ATOM 678 O O . GLY A 1 86 ? 11.178 -9.398 -27.430 1.00 53.56 86 GLY A O 1
ATOM 679 N N . LYS A 1 87 ? 9.881 -10.171 -25.767 1.00 62.09 87 LYS A N 1
ATOM 680 C CA . LYS A 1 87 ? 8.688 -10.400 -26.598 1.00 62.09 87 LYS A CA 1
ATOM 681 C C . LYS A 1 87 ? 7.877 -9.120 -26.712 1.00 62.09 87 LYS A C 1
ATOM 683 O O . LYS A 1 87 ? 7.677 -8.452 -25.706 1.00 62.09 87 LYS A O 1
ATOM 688 N N . VAL A 1 88 ? 7.365 -8.814 -27.899 1.00 72.50 88 VAL A N 1
ATOM 689 C CA . VAL A 1 88 ? 6.566 -7.601 -28.129 1.00 72.50 88 VAL A CA 1
ATOM 690 C C . VAL A 1 88 ? 5.138 -7.810 -27.625 1.00 72.50 88 VAL A C 1
ATOM 692 O O . VAL A 1 88 ? 4.477 -8.759 -28.033 1.00 72.50 88 VAL A O 1
ATOM 695 N N . VAL A 1 89 ? 4.650 -6.941 -26.742 1.00 74.00 89 VAL A N 1
ATOM 696 C CA . VAL A 1 89 ? 3.336 -7.078 -26.094 1.00 74.00 89 VAL A CA 1
ATOM 697 C C . VAL A 1 89 ? 2.248 -6.442 -26.954 1.00 74.00 89 VAL A C 1
ATOM 699 O O . VAL A 1 89 ? 2.369 -5.287 -27.370 1.00 74.00 89 VAL A O 1
ATOM 702 N N . VAL A 1 90 ? 1.175 -7.192 -27.216 1.00 76.38 90 VAL A N 1
ATOM 703 C CA . VAL A 1 90 ? 0.047 -6.763 -28.058 1.00 76.38 90 VAL A CA 1
ATOM 704 C C . VAL A 1 90 ? -1.290 -7.149 -27.400 1.00 76.38 90 VAL A C 1
ATOM 706 O O . VAL A 1 90 ? -1.405 -8.254 -26.871 1.00 76.38 90 VAL A O 1
ATOM 709 N N . PRO A 1 91 ? -2.330 -6.292 -27.453 1.00 66.12 91 PRO A N 1
ATOM 710 C CA . PRO A 1 91 ? -3.644 -6.535 -26.843 1.00 66.12 91 PRO A CA 1
ATOM 711 C C . PRO A 1 91 ? -4.501 -7.617 -27.514 1.00 66.12 91 PRO A C 1
ATOM 713 O O . PRO A 1 91 ? -5.572 -7.964 -27.017 1.00 66.12 91 PRO A O 1
ATOM 716 N N . GLY A 1 92 ? -4.085 -8.128 -28.671 1.00 67.25 92 GLY A N 1
ATOM 717 C CA . GLY A 1 92 ? -4.877 -9.032 -29.497 1.00 67.25 92 GLY A CA 1
ATOM 718 C C . GLY A 1 92 ? -4.019 -9.836 -30.467 1.00 67.25 92 GLY A C 1
ATOM 719 O O . GLY A 1 92 ? -2.822 -9.605 -30.602 1.00 67.25 92 GLY A O 1
ATOM 720 N N . ALA A 1 93 ? -4.639 -10.831 -31.102 1.00 50.19 93 ALA A N 1
ATOM 721 C CA . ALA A 1 93 ? -3.949 -11.936 -31.757 1.00 50.19 93 ALA A CA 1
ATOM 722 C C . ALA A 1 93 ? -2.951 -11.510 -32.847 1.00 50.19 93 ALA A C 1
ATOM 724 O O . ALA A 1 93 ? -3.362 -11.028 -33.899 1.00 50.19 93 ALA A O 1
ATOM 725 N N . GLN A 1 94 ? -1.677 -11.855 -32.630 1.00 51.78 94 GLN A N 1
ATOM 726 C CA . GLN A 1 94 ? -0.893 -12.711 -33.530 1.00 51.78 94 GLN A CA 1
ATOM 727 C C . GLN A 1 94 ? 0.350 -13.269 -32.800 1.00 51.78 94 GLN A C 1
ATOM 729 O O . GLN A 1 94 ? 1.454 -12.778 -32.960 1.00 51.78 94 GLN A O 1
ATOM 734 N N . GLU A 1 95 ? 0.195 -14.350 -32.020 1.00 47.41 95 GLU A N 1
ATOM 735 C CA . GLU A 1 95 ? 1.341 -15.087 -31.431 1.00 47.41 95 GLU A CA 1
ATOM 736 C C . GLU A 1 95 ? 2.221 -15.795 -32.483 1.00 47.41 95 GLU A C 1
ATOM 738 O O . GLU A 1 95 ? 3.320 -16.257 -32.179 1.00 47.41 95 GLU A O 1
ATOM 743 N N . THR A 1 96 ? 1.720 -15.933 -33.714 1.00 44.59 96 THR A N 1
ATOM 744 C CA . THR A 1 96 ? 2.344 -16.719 -34.794 1.00 44.59 96 THR A CA 1
ATOM 745 C C . THR A 1 96 ? 3.108 -15.878 -35.807 1.00 44.59 96 THR A C 1
ATOM 747 O O . THR A 1 96 ? 3.739 -16.444 -36.698 1.00 44.59 96 THR A O 1
ATOM 750 N N . SER A 1 97 ? 3.075 -14.556 -35.662 1.00 50.91 97 SER A N 1
ATOM 751 C CA . SER A 1 97 ? 3.834 -13.642 -36.505 1.00 50.91 97 SER A CA 1
ATOM 752 C C . SER A 1 97 ? 5.131 -13.279 -35.794 1.00 50.91 97 SER A C 1
ATOM 754 O O . SER A 1 97 ? 5.148 -13.014 -34.594 1.00 50.91 97 SER A O 1
ATOM 756 N N . GLU A 1 98 ? 6.238 -13.311 -36.520 1.00 53.50 98 GLU A N 1
ATOM 757 C CA . GLU A 1 98 ? 7.457 -12.646 -36.079 1.00 53.50 98 GLU A CA 1
ATOM 758 C C . GLU A 1 98 ? 7.297 -11.158 -36.403 1.00 53.50 98 GLU A C 1
ATOM 760 O O . GLU A 1 98 ? 6.710 -10.797 -37.425 1.00 53.50 98 GLU A O 1
ATOM 765 N N . THR A 1 99 ? 7.758 -10.292 -35.502 1.00 57.03 99 THR A N 1
ATOM 766 C CA . THR A 1 99 ? 7.927 -8.866 -35.819 1.00 57.03 99 THR A CA 1
ATOM 767 C C . THR A 1 99 ? 8.921 -8.753 -36.984 1.00 57.03 99 THR A C 1
ATOM 769 O O . THR A 1 99 ? 9.727 -9.664 -37.159 1.00 57.03 99 THR A O 1
ATOM 772 N N . ASP A 1 100 ? 8.946 -7.649 -37.738 1.00 55.00 100 ASP A N 1
ATOM 773 C CA . ASP A 1 100 ? 9.958 -7.427 -38.798 1.00 55.00 100 ASP A CA 1
ATOM 774 C C . ASP A 1 100 ? 11.415 -7.605 -38.296 1.00 55.00 100 ASP A C 1
ATOM 776 O O . ASP A 1 100 ? 12.305 -7.960 -39.060 1.00 55.00 100 ASP A O 1
ATOM 780 N N . ASP A 1 101 ? 11.626 -7.458 -36.983 1.00 53.88 101 ASP A N 1
ATOM 781 C CA . ASP A 1 101 ? 12.875 -7.672 -36.232 1.00 53.88 101 ASP A CA 1
ATOM 782 C C . ASP A 1 101 ? 13.067 -9.133 -35.718 1.00 53.88 101 ASP A C 1
ATOM 784 O O . ASP A 1 101 ? 13.869 -9.414 -34.831 1.00 53.88 101 ASP A O 1
ATOM 788 N N . GLY A 1 102 ? 12.264 -10.099 -36.181 1.00 56.25 102 GLY A N 1
ATOM 789 C CA . GLY A 1 102 ? 12.353 -11.526 -35.816 1.00 56.25 102 GLY A CA 1
ATOM 790 C C . GLY A 1 102 ? 11.873 -11.899 -34.400 1.00 56.25 102 GLY A C 1
ATOM 791 O O . GLY A 1 102 ? 11.975 -13.058 -33.987 1.00 56.25 102 GLY A O 1
ATOM 792 N N . ARG A 1 103 ? 11.346 -10.943 -33.618 1.00 63.09 103 ARG A N 1
ATOM 793 C CA . ARG A 1 103 ? 10.888 -11.167 -32.230 1.00 63.09 103 ARG A CA 1
ATOM 794 C C . ARG A 1 103 ? 9.438 -11.656 -32.166 1.00 63.09 103 ARG A C 1
ATOM 796 O O . ARG A 1 103 ? 8.581 -11.199 -32.921 1.00 63.09 103 ARG A O 1
ATOM 803 N N . LYS A 1 104 ? 9.152 -12.563 -31.224 1.00 66.56 104 LYS A N 1
ATOM 804 C CA . LYS A 1 104 ? 7.806 -13.125 -30.998 1.00 66.56 104 LYS A CA 1
ATOM 805 C C . LYS A 1 104 ? 6.899 -12.140 -30.265 1.00 66.56 104 LYS A C 1
ATOM 807 O O . LYS A 1 104 ? 7.356 -11.448 -29.354 1.00 66.56 104 LYS A O 1
ATOM 812 N N . TYR A 1 105 ? 5.611 -12.159 -30.591 1.00 68.31 105 TYR A N 1
ATOM 813 C CA . TYR A 1 105 ? 4.600 -11.419 -29.841 1.00 68.31 105 TYR A CA 1
ATOM 814 C C . TYR A 1 105 ? 4.153 -12.164 -28.574 1.00 68.31 105 TYR A C 1
ATOM 816 O O . TYR A 1 105 ? 4.070 -13.395 -28.547 1.00 68.31 105 TYR A O 1
ATOM 824 N N . LEU A 1 106 ? 3.847 -11.404 -27.524 1.00 65.62 106 LEU A N 1
ATOM 825 C CA . LEU A 1 106 ? 3.114 -11.827 -26.336 1.00 65.62 106 LEU A CA 1
ATOM 826 C C . LEU A 1 106 ? 1.725 -11.187 -26.395 1.00 65.62 106 LEU A C 1
ATOM 828 O O . LEU A 1 106 ? 1.611 -9.964 -26.467 1.00 65.62 106 LEU A O 1
ATOM 832 N N . VAL A 1 107 ? 0.673 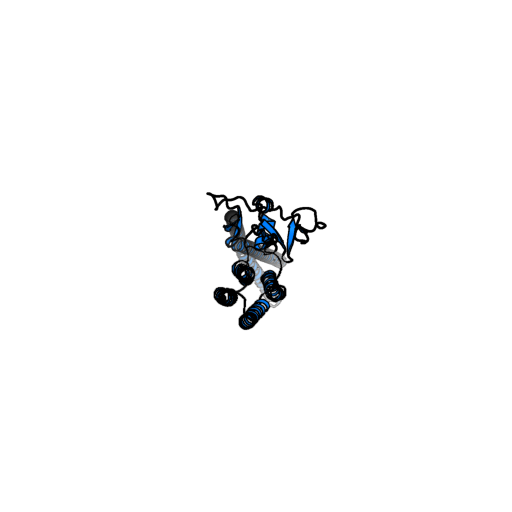-12.003 -26.359 1.00 70.06 107 VAL A N 1
ATOM 833 C CA . VAL A 1 107 ? -0.698 -11.489 -26.332 1.00 70.06 107 VAL A CA 1
ATOM 834 C C . VAL A 1 107 ? -1.130 -11.286 -24.884 1.00 70.06 107 VAL A C 1
ATOM 836 O O . VAL A 1 107 ? -1.355 -12.255 -24.161 1.00 70.06 107 VAL A O 1
ATOM 839 N N . ASP A 1 108 ? -1.283 -10.028 -24.477 1.00 69.50 108 ASP A N 1
ATOM 840 C CA . ASP A 1 108 ? -1.904 -9.658 -23.205 1.00 69.50 108 ASP A CA 1
ATOM 841 C C . ASP A 1 108 ? -3.229 -8.945 -23.476 1.00 69.50 108 ASP A C 1
ATOM 843 O O . ASP A 1 108 ? -3.278 -7.742 -23.716 1.00 69.50 108 ASP A O 1
ATOM 847 N N . MET A 1 109 ? -4.331 -9.694 -23.417 1.00 67.31 109 MET A N 1
ATOM 848 C CA . MET A 1 109 ? -5.681 -9.163 -23.651 1.00 67.31 109 MET A CA 1
ATOM 849 C C . MET A 1 109 ? -6.102 -8.084 -22.636 1.00 67.31 109 MET A C 1
ATOM 851 O O . MET A 1 109 ? -7.060 -7.354 -22.892 1.00 67.31 109 MET A O 1
ATOM 855 N N . GLY A 1 110 ? -5.420 -7.987 -21.489 1.00 69.94 110 GLY A N 1
ATOM 856 C CA . GLY A 1 110 ? -5.693 -7.004 -20.443 1.00 69.94 110 GLY A CA 1
ATOM 857 C C . GLY A 1 110 ? -4.984 -5.665 -20.640 1.00 69.94 110 GLY A C 1
ATOM 858 O O . GLY A 1 110 ? -5.381 -4.690 -20.009 1.00 69.94 110 GLY A O 1
ATOM 859 N N . ILE A 1 111 ? -3.989 -5.573 -21.532 1.00 73.56 111 ILE A N 1
ATOM 860 C CA . ILE A 1 111 ? -3.113 -4.390 -21.650 1.00 73.56 111 ILE A CA 1
ATOM 861 C C . ILE A 1 111 ? -3.818 -3.122 -22.158 1.00 73.56 111 ILE A C 1
ATOM 863 O O . ILE A 1 111 ? -3.306 -2.014 -22.009 1.00 73.56 111 ILE A O 1
ATOM 867 N N . ASN A 1 112 ? -5.013 -3.269 -22.739 1.00 74.38 112 ASN A N 1
ATOM 868 C CA . ASN A 1 112 ? -5.862 -2.139 -23.117 1.00 74.38 112 ASN A CA 1
ATOM 869 C C . ASN A 1 112 ? -6.467 -1.416 -21.905 1.00 74.38 112 ASN A C 1
ATOM 871 O O . ASN A 1 112 ? -6.881 -0.265 -22.042 1.00 74.38 112 ASN A O 1
ATOM 875 N N . ASP A 1 113 ? -6.545 -2.067 -20.740 1.00 76.19 113 ASP A N 1
ATOM 876 C CA . ASP A 1 113 ? -6.957 -1.408 -19.504 1.00 76.19 113 ASP A CA 1
ATOM 877 C C . ASP A 1 113 ? -5.803 -0.520 -18.994 1.00 76.19 113 ASP A C 1
ATOM 879 O O . ASP A 1 113 ? -4.729 -1.039 -18.664 1.00 76.19 113 ASP A O 1
ATOM 883 N N . PRO A 1 114 ? -6.006 0.808 -18.874 1.00 75.88 114 PRO A N 1
ATOM 884 C CA . PRO A 1 114 ? -4.983 1.725 -18.377 1.00 75.88 114 PRO A CA 1
ATOM 885 C C . PRO A 1 114 ? -4.449 1.342 -16.994 1.00 75.88 114 PRO A C 1
ATOM 887 O O . PRO A 1 114 ? -3.292 1.610 -16.692 1.00 75.88 114 PRO A O 1
ATOM 890 N N . ALA A 1 115 ? -5.269 0.718 -16.142 1.00 71.75 115 ALA A N 1
ATOM 891 C CA . ALA A 1 115 ? -4.844 0.292 -14.812 1.00 71.75 115 ALA A CA 1
ATOM 892 C C . ALA A 1 115 ? -3.898 -0.918 -14.859 1.00 71.75 115 ALA A C 1
ATOM 894 O O . ALA A 1 115 ? -2.987 -1.009 -14.037 1.00 71.75 115 ALA A O 1
ATOM 895 N N . VAL A 1 116 ? -4.104 -1.830 -15.815 1.00 71.25 116 VAL A N 1
ATOM 896 C CA . VAL A 1 116 ? -3.242 -3.003 -16.023 1.00 71.25 116 VAL A CA 1
ATOM 897 C C . VAL A 1 116 ? -1.916 -2.570 -16.636 1.00 71.25 116 VAL A C 1
ATOM 899 O O . VAL A 1 116 ? -0.867 -2.999 -16.166 1.00 71.25 116 VAL A O 1
ATOM 902 N N . LEU A 1 117 ? -1.947 -1.664 -17.617 1.00 76.06 117 LEU A N 1
ATOM 903 C CA . LEU A 1 117 ? -0.739 -1.085 -18.201 1.00 76.06 117 LEU A CA 1
ATOM 904 C C . LEU A 1 117 ? 0.080 -0.295 -17.170 1.00 76.06 117 LEU A C 1
ATOM 906 O O . LEU A 1 117 ? 1.291 -0.476 -17.085 1.00 76.06 117 LEU A O 1
ATOM 910 N N . ASP A 1 118 ? -0.574 0.544 -16.363 1.00 71.12 118 ASP A N 1
ATOM 911 C CA . ASP A 1 118 ? 0.074 1.311 -15.293 1.00 71.12 118 ASP A CA 1
ATOM 912 C C . ASP A 1 118 ? 0.751 0.389 -14.270 1.00 71.12 118 ASP A C 1
ATOM 914 O O . ASP A 1 118 ? 1.920 0.580 -13.932 1.00 71.12 118 ASP A O 1
ATOM 918 N N . ALA A 1 119 ? 0.046 -0.661 -13.833 1.00 64.06 119 ALA A N 1
ATOM 919 C CA . ALA A 1 119 ? 0.603 -1.668 -12.939 1.00 64.06 119 ALA A CA 1
ATOM 920 C C . ALA A 1 119 ? 1.782 -2.404 -13.584 1.00 64.06 119 ALA A C 1
ATOM 922 O O . ALA A 1 119 ? 2.831 -2.516 -12.962 1.00 64.06 119 ALA A O 1
ATOM 923 N N . ALA A 1 120 ? 1.654 -2.834 -14.839 1.00 63.66 120 ALA A N 1
ATOM 924 C CA . ALA A 1 120 ? 2.685 -3.597 -15.528 1.00 63.66 120 ALA A CA 1
ATOM 925 C C . ALA A 1 120 ? 3.957 -2.783 -15.819 1.00 63.66 120 ALA A C 1
ATOM 927 O O . ALA A 1 120 ? 5.059 -3.311 -15.684 1.00 63.66 120 ALA A O 1
ATOM 928 N N . LEU A 1 121 ? 3.833 -1.495 -16.157 1.00 66.69 121 LEU A N 1
ATOM 929 C CA . LEU A 1 121 ? 4.982 -0.592 -16.305 1.00 66.69 121 LEU A CA 1
ATOM 930 C C . LEU A 1 121 ? 5.638 -0.283 -14.952 1.00 66.69 121 LEU A C 1
ATOM 932 O O . LEU A 1 121 ? 6.859 -0.173 -14.861 1.00 66.69 121 LEU A O 1
ATOM 936 N N . ARG A 1 122 ? 4.844 -0.159 -13.881 1.00 62.50 122 ARG A N 1
ATOM 937 C CA . ARG A 1 122 ? 5.350 0.144 -12.533 1.00 62.50 122 ARG A CA 1
ATOM 938 C C . ARG A 1 122 ? 6.016 -1.056 -11.867 1.00 62.50 122 ARG A C 1
ATOM 940 O O . ARG A 1 122 ? 7.008 -0.895 -11.165 1.00 62.50 122 ARG A O 1
ATOM 947 N N . GLU A 1 123 ? 5.442 -2.237 -12.052 1.00 55.78 123 GLU A N 1
ATOM 948 C CA . GLU A 1 123 ? 5.929 -3.508 -11.510 1.00 55.78 123 GLU A CA 1
ATOM 949 C C . GLU A 1 123 ? 7.037 -4.108 -12.380 1.00 55.78 123 GLU A C 1
ATOM 951 O O . GLU A 1 123 ? 7.607 -5.135 -12.023 1.00 55.78 123 GLU A O 1
ATOM 956 N N . GLY A 1 124 ? 7.381 -3.450 -13.494 1.00 53.00 124 GLY A N 1
ATOM 957 C CA . GLY A 1 124 ? 8.474 -3.881 -14.354 1.00 53.00 124 GLY A CA 1
ATOM 958 C C . GLY A 1 124 ? 8.175 -5.204 -15.050 1.00 53.00 124 GLY A C 1
ATOM 959 O O . GLY A 1 124 ? 9.057 -6.039 -15.216 1.00 53.00 124 GLY A O 1
ATOM 960 N N . ILE A 1 125 ? 6.914 -5.419 -15.411 1.00 58.28 125 ILE A N 1
ATOM 961 C CA . ILE A 1 125 ? 6.485 -6.541 -16.243 1.00 58.28 125 ILE A CA 1
ATOM 962 C C . ILE A 1 125 ? 6.723 -6.173 -17.714 1.00 58.28 125 ILE A C 1
ATOM 964 O O . ILE A 1 125 ? 7.221 -6.993 -18.481 1.00 58.28 125 ILE A O 1
ATOM 968 N N . TYR A 1 126 ? 6.435 -4.918 -18.089 1.00 66.06 126 TYR A N 1
ATOM 969 C CA . TYR A 1 126 ? 6.597 -4.413 -19.454 1.00 66.06 126 TYR A CA 1
ATOM 970 C C . TYR A 1 126 ? 7.501 -3.178 -19.522 1.00 66.06 126 TYR A C 1
ATOM 972 O O . TYR A 1 126 ? 7.521 -2.348 -18.613 1.00 66.06 126 TYR A O 1
ATOM 980 N N . PHE A 1 127 ? 8.207 -3.036 -20.644 1.00 65.94 127 PHE A N 1
ATOM 981 C CA . PHE A 1 127 ? 9.111 -1.926 -20.958 1.00 65.94 127 PHE A CA 1
ATOM 982 C C . PHE A 1 127 ? 8.723 -1.250 -22.247 1.00 65.94 127 PHE A C 1
ATOM 984 O O . PHE A 1 127 ? 8.153 -1.871 -23.138 1.00 65.94 127 PHE A O 1
ATOM 991 N N . LEU A 1 128 ? 9.101 0.016 -22.362 1.00 68.88 128 LEU A N 1
ATOM 992 C CA . LEU A 1 128 ? 9.001 0.753 -23.607 1.00 68.88 128 LEU A CA 1
ATOM 993 C C . LEU A 1 128 ? 10.273 0.525 -24.409 1.00 68.88 128 LEU A C 1
ATOM 995 O O . LEU A 1 128 ? 11.371 0.693 -23.890 1.00 68.88 128 LEU A O 1
ATOM 999 N N . GLU A 1 129 ? 10.131 0.188 -25.680 1.00 66.88 129 GLU A N 1
ATOM 1000 C CA . GLU A 1 129 ? 11.205 0.290 -26.658 1.00 66.88 129 GLU A CA 1
ATOM 1001 C C . GLU A 1 129 ? 10.888 1.414 -27.631 1.00 66.88 129 GLU A C 1
ATOM 1003 O O . GLU A 1 129 ? 9.746 1.570 -28.055 1.00 66.88 129 GLU A O 1
ATOM 1008 N N . LYS A 1 130 ? 11.912 2.183 -27.988 1.00 69.06 130 LYS A N 1
ATOM 1009 C CA . LYS A 1 130 ? 11.881 3.215 -29.009 1.00 69.06 130 LYS A CA 1
ATOM 1010 C C . LYS A 1 130 ? 12.635 2.740 -30.248 1.00 69.06 130 LYS A C 1
ATOM 1012 O O . LYS A 1 130 ? 13.759 2.253 -30.136 1.00 69.06 130 LYS A O 1
ATOM 1017 N N . MET A 1 131 ? 12.054 2.936 -31.423 1.00 64.62 131 MET A N 1
ATOM 1018 C CA . MET A 1 131 ? 12.713 2.649 -32.697 1.00 64.62 131 MET A CA 1
ATOM 1019 C C . MET A 1 131 ? 13.834 3.667 -32.965 1.00 64.62 131 MET A C 1
ATOM 1021 O O . MET A 1 131 ? 13.632 4.883 -32.822 1.00 64.62 131 MET A O 1
ATOM 1025 N N . LYS A 1 132 ? 15.038 3.192 -33.319 1.00 63.31 132 LYS A N 1
ATOM 1026 C CA . LYS A 1 132 ? 16.149 4.073 -33.716 1.00 63.31 132 LYS A CA 1
ATOM 1027 C C . LYS A 1 132 ? 15.775 4.825 -35.002 1.00 63.31 132 LYS A C 1
ATOM 1029 O O . LYS A 1 132 ? 15.318 4.199 -35.952 1.00 63.31 132 LYS A O 1
ATOM 1034 N N . PRO A 1 133 ? 16.003 6.149 -35.081 1.00 54.88 133 PRO A N 1
ATOM 1035 C CA . PRO A 1 133 ? 15.856 6.869 -36.341 1.00 54.88 133 PRO A CA 1
ATOM 1036 C C . PRO A 1 133 ? 16.944 6.430 -37.336 1.00 54.88 133 PRO A C 1
ATOM 1038 O O . PRO A 1 133 ? 18.120 6.358 -36.966 1.00 54.88 133 PRO A O 1
ATOM 1041 N N . GLU A 1 134 ? 16.572 6.193 -38.598 1.00 45.59 134 GLU A N 1
ATOM 1042 C CA . GLU A 1 134 ? 17.515 5.889 -39.683 1.00 45.59 134 GLU A CA 1
ATOM 1043 C C . GLU A 1 134 ? 18.634 6.956 -39.786 1.00 45.59 134 GLU A C 1
ATOM 1045 O O . GLU A 1 134 ? 18.391 8.165 -39.730 1.00 45.59 134 GLU A O 1
ATOM 1050 N N . GLY A 1 135 ? 19.886 6.514 -39.972 1.00 47.25 135 GLY A N 1
ATOM 1051 C CA . GLY A 1 135 ? 21.001 7.357 -40.438 1.00 47.25 135 GLY A CA 1
ATOM 1052 C C . GLY A 1 135 ? 22.049 7.891 -39.435 1.00 47.25 135 GLY A C 1
ATOM 1053 O O . GLY A 1 135 ? 22.957 8.598 -39.869 1.00 47.25 135 GLY A O 1
ATOM 1054 N N . LYS A 1 136 ? 22.020 7.571 -38.131 1.00 45.38 136 LYS A N 1
ATOM 1055 C CA . LYS A 1 136 ? 23.144 7.821 -37.183 1.00 45.38 136 LYS A CA 1
ATOM 1056 C C . LYS A 1 136 ? 24.109 6.641 -36.910 1.00 45.38 136 LYS A C 1
ATOM 1058 O O . LYS A 1 136 ? 23.809 5.734 -36.144 1.00 45.38 136 LYS A O 1
ATOM 1063 N N . SER A 1 137 ? 25.320 6.700 -37.463 1.00 49.91 137 SER A N 1
ATOM 1064 C CA . SER A 1 137 ? 26.434 5.796 -37.117 1.00 49.91 137 SER A CA 1
ATOM 1065 C C . SER A 1 137 ? 26.702 5.754 -35.601 1.00 49.91 137 SER A C 1
ATOM 1067 O O . SER A 1 137 ? 26.933 6.811 -35.020 1.00 49.91 137 SER A O 1
ATOM 1069 N N . GLN A 1 138 ? 26.759 4.554 -35.002 1.00 51.09 138 GLN A N 1
ATOM 1070 C CA . GLN A 1 138 ? 27.175 4.337 -33.608 1.00 51.09 138 GLN A CA 1
ATOM 1071 C C . GLN A 1 138 ? 28.494 3.554 -33.514 1.00 51.09 138 GLN A C 1
ATOM 1073 O O . GLN A 1 138 ? 28.666 2.492 -34.109 1.00 51.09 138 GLN A O 1
ATOM 1078 N N . THR A 1 139 ? 29.420 4.080 -32.730 1.00 54.28 139 THR A N 1
ATOM 1079 C CA . THR A 1 139 ? 30.670 3.470 -32.275 1.00 54.28 139 THR A CA 1
ATOM 1080 C C . THR A 1 139 ? 30.410 2.327 -31.282 1.00 54.28 139 THR A C 1
ATOM 1082 O O . THR A 1 139 ? 29.363 2.260 -30.640 1.00 54.28 139 THR A O 1
ATOM 1085 N N . GLN A 1 140 ? 31.379 1.417 -31.112 1.00 57.31 140 GLN A N 1
ATOM 1086 C CA . GLN A 1 140 ? 31.312 0.349 -30.095 1.00 57.31 140 GLN A CA 1
ATOM 1087 C C . GLN A 1 140 ? 31.071 0.903 -28.685 1.00 57.31 140 GLN A C 1
ATOM 1089 O O . GLN A 1 140 ? 30.299 0.334 -27.915 1.00 57.31 140 GLN A O 1
ATOM 1094 N N . SER A 1 141 ? 31.704 2.035 -28.375 1.00 55.19 141 SER A N 1
ATOM 1095 C CA . SER A 1 141 ? 31.495 2.754 -27.129 1.00 55.19 141 SER A CA 1
ATOM 1096 C C . SER A 1 141 ? 30.039 3.188 -26.976 1.00 55.19 141 SER A C 1
ATOM 1098 O O . SER A 1 141 ? 29.466 2.944 -25.923 1.00 55.19 141 SER A O 1
ATOM 1100 N N . GLU A 1 142 ? 29.400 3.735 -28.017 1.00 55.19 142 GLU A N 1
ATOM 1101 C CA . GLU A 1 142 ? 27.992 4.168 -27.961 1.00 55.19 142 GLU A CA 1
ATOM 1102 C C . GLU A 1 142 ? 27.028 3.009 -27.673 1.00 55.19 142 GLU A C 1
ATOM 1104 O O . GLU A 1 142 ? 26.152 3.165 -26.828 1.00 55.19 142 GLU A O 1
ATOM 1109 N N . LYS A 1 143 ? 27.240 1.821 -28.258 1.00 59.12 143 LYS A N 1
ATOM 1110 C CA . LYS A 1 143 ? 26.433 0.628 -27.927 1.00 59.12 143 LYS A CA 1
ATOM 1111 C C . LYS A 1 143 ? 26.585 0.198 -26.463 1.00 59.12 143 LYS A C 1
ATOM 1113 O O . LYS A 1 143 ? 25.595 -0.152 -25.820 1.00 59.12 143 LYS A O 1
ATOM 1118 N N . LEU A 1 144 ? 27.806 0.235 -25.919 1.00 60.28 144 LEU A N 1
ATOM 1119 C CA . LEU A 1 144 ? 28.027 -0.084 -24.505 1.00 60.28 144 LEU A CA 1
ATOM 1120 C C . LEU A 1 144 ? 27.399 0.964 -23.584 1.00 60.28 144 LEU A C 1
ATOM 1122 O O . LEU A 1 144 ? 26.725 0.588 -22.627 1.00 60.28 144 LEU A O 1
ATOM 1126 N N . TYR A 1 145 ? 27.561 2.253 -23.896 1.00 59.03 145 TYR A N 1
ATOM 1127 C CA . TYR A 1 145 ? 26.944 3.340 -23.138 1.00 59.03 145 TYR A CA 1
ATOM 1128 C C . TYR A 1 145 ? 25.424 3.209 -23.074 1.00 59.03 145 TYR A C 1
ATOM 1130 O O . TYR A 1 145 ? 24.865 3.403 -22.004 1.00 59.03 145 TYR A O 1
ATOM 1138 N N . GLU A 1 146 ? 24.760 2.844 -24.172 1.00 57.38 146 GLU A N 1
ATOM 1139 C CA . GLU A 1 146 ? 23.303 2.654 -24.205 1.00 57.38 146 GLU A CA 1
ATOM 1140 C C . GLU A 1 146 ? 22.851 1.477 -23.334 1.00 57.38 146 GLU A C 1
ATOM 1142 O O . GLU A 1 146 ? 21.957 1.621 -22.501 1.00 57.38 146 GLU A O 1
ATOM 1147 N N . SER A 1 147 ? 23.500 0.315 -23.471 1.00 59.25 147 SER A N 1
ATOM 1148 C CA . SER A 1 147 ? 23.193 -0.854 -22.632 1.00 59.25 147 SER A CA 1
ATOM 1149 C C . SER A 1 147 ? 23.466 -0.600 -21.140 1.00 59.25 147 SER A C 1
ATOM 1151 O O . SER A 1 147 ? 22.785 -1.153 -20.275 1.00 59.25 147 SER A O 1
ATOM 1153 N N . MET A 1 148 ? 24.429 0.273 -20.832 1.00 62.12 148 MET A N 1
ATOM 1154 C CA . MET A 1 148 ? 24.719 0.730 -19.478 1.00 62.12 148 MET A CA 1
ATOM 1155 C C . MET A 1 148 ? 23.693 1.752 -18.980 1.00 62.12 148 MET A C 1
ATOM 1157 O O . MET A 1 148 ? 23.243 1.638 -17.846 1.00 62.12 148 MET A O 1
ATOM 1161 N N . ASP A 1 149 ? 23.282 2.718 -19.800 1.00 61.62 149 ASP A N 1
ATOM 1162 C CA . ASP A 1 149 ? 22.266 3.706 -19.417 1.00 61.62 149 ASP A CA 1
ATOM 1163 C C . ASP A 1 149 ? 20.962 2.996 -19.024 1.00 61.62 149 ASP A C 1
ATOM 1165 O O . ASP A 1 149 ? 20.378 3.277 -17.979 1.00 61.62 149 ASP A O 1
ATOM 1169 N N . MET A 1 150 ? 20.607 1.941 -19.765 1.00 57.44 150 MET A N 1
ATOM 1170 C CA . MET A 1 150 ? 19.502 1.038 -19.441 1.00 57.44 150 MET A CA 1
ATOM 1171 C C . MET A 1 150 ? 19.634 0.348 -18.078 1.00 57.44 150 MET A C 1
ATOM 1173 O O . MET A 1 150 ? 18.665 0.285 -17.316 1.00 57.44 150 MET A O 1
ATOM 1177 N N . LEU A 1 151 ? 20.831 -0.137 -17.739 1.00 62.97 151 LEU A N 1
ATOM 1178 C CA . LEU A 1 151 ? 21.131 -0.667 -16.407 1.00 62.97 151 LEU A CA 1
ATOM 1179 C C . LEU A 1 151 ? 20.928 0.397 -15.318 1.00 62.97 151 LEU A C 1
ATOM 1181 O O . LEU A 1 151 ? 20.284 0.131 -14.302 1.00 62.97 151 LEU A O 1
ATOM 1185 N N . GLY A 1 152 ? 21.432 1.611 -15.537 1.00 60.72 152 GLY A N 1
ATOM 1186 C CA . GLY A 1 152 ? 21.319 2.727 -14.596 1.00 60.72 152 GLY A CA 1
ATOM 1187 C C . GLY A 1 152 ? 19.905 3.207 -14.365 1.00 60.72 152 GLY A C 1
ATOM 1188 O O . GLY A 1 152 ? 19.508 3.520 -13.238 1.00 60.72 152 GLY A O 1
ATOM 1189 N N . MET A 1 153 ? 19.128 3.239 -15.439 1.00 56.25 153 MET A N 1
ATOM 1190 C CA . MET A 1 153 ? 17.721 3.593 -15.407 1.00 56.25 153 MET A CA 1
ATOM 1191 C C . MET A 1 153 ? 16.937 2.598 -14.564 1.00 56.25 153 MET A C 1
ATOM 1193 O O . MET A 1 153 ? 16.137 3.019 -13.729 1.00 56.25 153 MET A O 1
ATOM 1197 N N . HIS A 1 154 ? 17.203 1.299 -14.691 1.00 56.47 154 HIS A N 1
ATOM 1198 C CA . HIS A 1 154 ? 16.527 0.294 -13.879 1.00 56.47 154 HIS A CA 1
ATOM 1199 C C . HIS A 1 154 ? 16.950 0.331 -12.398 1.00 56.47 154 HIS A C 1
ATOM 1201 O O . HIS A 1 154 ? 16.098 0.273 -11.507 1.00 56.47 154 HIS A O 1
ATOM 1207 N N . ILE A 1 155 ? 18.242 0.553 -12.122 1.00 62.34 155 ILE A N 1
ATOM 1208 C CA . ILE A 1 155 ? 18.754 0.791 -10.760 1.00 62.34 155 ILE A CA 1
ATOM 1209 C C . ILE A 1 155 ? 18.063 2.003 -10.107 1.00 62.34 155 ILE A C 1
ATOM 1211 O O . ILE A 1 155 ? 17.831 2.015 -8.896 1.00 62.34 155 ILE A O 1
ATOM 1215 N N . SER A 1 156 ? 17.694 3.006 -10.912 1.00 56.03 156 SER A N 1
ATOM 1216 C CA . SER A 1 156 ? 17.086 4.258 -10.448 1.00 56.03 156 SER A CA 1
ATOM 1217 C C . SER A 1 156 ? 15.554 4.228 -10.343 1.00 56.03 156 SER A C 1
ATOM 1219 O O . SER A 1 156 ? 15.006 4.931 -9.493 1.00 56.03 156 SER A O 1
ATOM 1221 N N . SER A 1 157 ? 14.856 3.455 -11.183 1.00 50.16 157 SER A N 1
ATOM 1222 C CA . SER A 1 157 ? 13.396 3.572 -11.366 1.00 50.16 157 SER A CA 1
ATOM 1223 C C . SER A 1 157 ? 12.564 2.421 -10.795 1.00 50.16 157 SER A C 1
ATOM 1225 O O . SER A 1 157 ? 11.391 2.639 -10.496 1.00 50.16 157 SER A O 1
ATOM 1227 N N . SER A 1 158 ? 13.132 1.230 -10.583 1.00 51.44 158 SER A N 1
ATOM 1228 C CA . SER A 1 158 ? 12.299 0.023 -10.432 1.00 51.44 158 SER A CA 1
ATOM 1229 C C . SER A 1 158 ? 12.530 -0.807 -9.169 1.00 51.44 158 SER A C 1
ATOM 1231 O O . SER A 1 158 ? 11.814 -1.781 -8.959 1.00 51.44 158 SER A O 1
ATOM 1233 N N . ILE A 1 159 ? 13.487 -0.469 -8.300 1.00 51.09 159 ILE A N 1
ATOM 1234 C CA . ILE A 1 159 ? 13.746 -1.325 -7.134 1.00 51.09 159 ILE A CA 1
ATOM 1235 C C . ILE A 1 159 ? 12.807 -0.969 -5.974 1.00 51.09 159 ILE A C 1
ATOM 1237 O O . ILE A 1 159 ? 13.149 -0.175 -5.094 1.00 51.09 159 ILE A O 1
ATOM 1241 N N . THR A 1 160 ? 11.602 -1.533 -5.968 1.00 50.66 160 THR A N 1
ATOM 1242 C CA . THR A 1 160 ? 10.720 -1.536 -4.791 1.00 50.66 160 THR A CA 1
ATOM 1243 C C . THR A 1 160 ? 11.144 -2.651 -3.827 1.00 50.66 160 THR A C 1
ATOM 1245 O O . THR A 1 160 ? 11.457 -3.744 -4.280 1.00 50.66 160 THR A O 1
ATOM 1248 N N . ASN A 1 161 ? 11.127 -2.397 -2.511 1.00 51.94 161 ASN A N 1
ATOM 1249 C CA . ASN A 1 161 ? 11.480 -3.349 -1.432 1.00 51.94 161 ASN A CA 1
ATOM 1250 C C . ASN A 1 161 ? 12.979 -3.636 -1.187 1.00 51.94 161 ASN A C 1
ATOM 1252 O O . ASN A 1 161 ? 13.316 -4.709 -0.693 1.00 51.94 161 ASN A O 1
ATOM 1256 N N . ILE A 1 162 ? 13.872 -2.676 -1.446 1.00 60.44 162 ILE A N 1
ATOM 1257 C CA . ILE A 1 162 ? 15.255 -2.702 -0.927 1.00 60.44 162 ILE A CA 1
ATOM 1258 C C . ILE A 1 162 ? 15.491 -1.526 0.022 1.00 60.44 162 ILE A C 1
ATOM 1260 O O . ILE A 1 162 ? 14.823 -0.495 -0.089 1.00 60.44 162 ILE A O 1
ATOM 1264 N N . SER A 1 163 ? 16.423 -1.673 0.962 1.00 62.06 163 SER A N 1
ATOM 1265 C CA . SER A 1 163 ? 16.794 -0.594 1.881 1.00 62.06 163 SER A CA 1
ATOM 1266 C C . SER A 1 163 ? 17.466 0.569 1.141 1.00 62.06 163 SER A C 1
ATOM 1268 O O . SER A 1 163 ? 18.154 0.378 0.134 1.00 62.06 163 SER A O 1
ATOM 1270 N N . ASP A 1 164 ? 17.328 1.790 1.668 1.00 64.31 164 ASP A N 1
ATOM 1271 C CA . ASP A 1 164 ? 17.992 2.976 1.105 1.00 64.31 164 ASP A CA 1
ATOM 1272 C C . ASP A 1 164 ? 19.521 2.803 1.024 1.00 64.31 164 ASP A C 1
ATOM 1274 O O . ASP A 1 164 ? 20.158 3.315 0.103 1.00 64.31 164 ASP A O 1
ATOM 1278 N N . SER A 1 165 ? 20.110 2.029 1.947 1.00 68.69 165 SER A N 1
ATOM 1279 C CA . SER A 1 165 ? 21.530 1.661 1.925 1.00 68.69 165 SER A CA 1
ATOM 1280 C C . SER A 1 165 ? 21.904 0.774 0.739 1.00 68.69 165 SER A C 1
ATOM 1282 O O . SER A 1 165 ? 22.901 1.046 0.077 1.00 68.69 165 SER A O 1
ATOM 1284 N N . GLU A 1 166 ? 21.107 -0.249 0.427 1.00 67.00 166 GLU A N 1
ATOM 1285 C CA . GLU A 1 166 ? 21.368 -1.149 -0.707 1.00 67.00 166 GLU A CA 1
ATOM 1286 C C . GLU A 1 166 ? 21.203 -0.414 -2.039 1.00 67.00 166 GLU A C 1
ATOM 1288 O O . GLU A 1 166 ? 22.007 -0.590 -2.956 1.00 67.00 166 GLU A O 1
ATOM 1293 N N . ARG A 1 167 ? 20.214 0.485 -2.122 1.00 66.31 167 ARG A N 1
ATOM 1294 C CA . ARG A 1 167 ? 20.010 1.334 -3.300 1.00 66.31 167 ARG A CA 1
ATOM 1295 C C . ARG A 1 167 ? 21.187 2.287 -3.505 1.00 66.31 167 ARG A C 1
ATOM 1297 O O . ARG A 1 167 ? 21.636 2.466 -4.634 1.00 66.31 167 ARG A O 1
ATOM 1304 N N . ALA A 1 168 ? 21.708 2.873 -2.427 1.00 69.38 168 ALA A N 1
ATOM 1305 C CA . ALA A 1 168 ? 22.890 3.726 -2.486 1.00 69.38 168 ALA A CA 1
ATOM 1306 C C . ALA A 1 168 ? 24.144 2.947 -2.921 1.00 69.38 168 ALA A C 1
ATOM 1308 O O . ALA A 1 168 ? 24.925 3.465 -3.717 1.00 69.38 168 ALA A O 1
ATOM 1309 N N . SER A 1 169 ? 24.319 1.702 -2.464 1.00 70.88 169 SER A N 1
ATOM 1310 C CA . SER A 1 169 ? 25.423 0.833 -2.893 1.00 70.88 169 SER A CA 1
ATOM 1311 C C . SER A 1 169 ? 25.330 0.445 -4.371 1.00 70.88 169 SER A C 1
ATOM 1313 O O . SER A 1 169 ? 26.319 0.580 -5.089 1.00 70.88 169 SER A O 1
ATOM 1315 N N . LEU A 1 170 ? 24.148 0.038 -4.852 1.00 69.94 170 LEU A N 1
ATOM 1316 C CA . LEU A 1 170 ? 23.911 -0.257 -6.273 1.00 69.94 170 LEU A CA 1
ATOM 1317 C C . LEU A 1 170 ? 24.171 0.966 -7.148 1.00 69.94 170 LEU A C 1
ATOM 1319 O O . LEU A 1 170 ? 24.872 0.874 -8.154 1.00 69.94 170 LEU A O 1
ATOM 1323 N N . LYS A 1 171 ? 23.649 2.124 -6.733 1.00 73.06 171 LYS A N 1
ATOM 1324 C CA . LYS A 1 171 ? 23.858 3.382 -7.441 1.00 73.06 171 LYS A CA 1
ATOM 1325 C C . LYS A 1 171 ? 25.333 3.785 -7.453 1.00 73.06 171 LYS A C 1
ATOM 1327 O O . LYS A 1 171 ? 25.831 4.175 -8.493 1.00 73.06 171 LYS A O 1
ATOM 1332 N N . SER A 1 172 ? 26.052 3.638 -6.341 1.00 72.38 172 SER A N 1
ATOM 1333 C CA . SER A 1 172 ? 27.484 3.957 -6.275 1.00 72.38 172 SER A CA 1
ATOM 1334 C C . SER A 1 172 ? 28.333 3.065 -7.183 1.00 72.38 172 SER A C 1
ATOM 1336 O O . SER A 1 172 ? 29.295 3.553 -7.773 1.00 72.38 172 SER A O 1
ATOM 1338 N N . LEU A 1 173 ? 28.014 1.771 -7.280 1.00 67.75 173 LEU A N 1
ATOM 1339 C CA . LEU A 1 173 ? 28.702 0.850 -8.191 1.00 67.75 173 LEU A CA 1
ATOM 1340 C C . LEU A 1 173 ? 28.379 1.177 -9.652 1.00 67.75 173 LEU A C 1
ATOM 1342 O O . LEU A 1 173 ? 29.279 1.196 -10.490 1.00 67.75 173 LEU A O 1
ATOM 1346 N N . TYR A 1 174 ? 27.115 1.495 -9.937 1.00 68.00 174 TYR A N 1
ATOM 1347 C CA . TYR A 1 174 ? 26.677 1.943 -11.254 1.00 68.00 174 TYR A CA 1
ATOM 1348 C C . TYR A 1 174 ? 27.331 3.263 -11.680 1.00 68.00 174 TYR A C 1
ATOM 1350 O O . TYR A 1 174 ? 27.866 3.346 -12.780 1.00 68.00 174 TYR A O 1
ATOM 1358 N N . ASP A 1 175 ? 27.340 4.274 -10.812 1.00 68.56 175 ASP A N 1
ATOM 1359 C CA . ASP A 1 175 ? 27.952 5.577 -11.077 1.00 68.56 175 ASP A CA 1
ATOM 1360 C C . ASP A 1 175 ? 29.459 5.409 -11.348 1.00 68.56 175 ASP A C 1
ATOM 1362 O O . ASP A 1 175 ? 29.985 5.998 -12.291 1.00 68.56 175 ASP A O 1
ATOM 1366 N N . GLY A 1 176 ? 30.135 4.521 -10.603 1.00 67.00 176 GLY A N 1
ATOM 1367 C CA . GLY A 1 176 ? 31.539 4.168 -10.836 1.00 67.00 176 GLY A CA 1
ATOM 1368 C C . GLY A 1 176 ? 31.796 3.493 -12.190 1.00 67.00 176 GLY A C 1
ATOM 1369 O O . GLY A 1 176 ? 32.773 3.826 -12.862 1.00 67.00 176 GLY A O 1
ATOM 1370 N N . LEU A 1 177 ? 30.912 2.586 -12.621 1.00 66.50 177 LEU A N 1
ATOM 1371 C CA . LEU A 1 177 ? 30.928 2.012 -13.972 1.00 66.50 177 LEU A CA 1
ATOM 1372 C C . LEU A 1 177 ? 30.693 3.099 -15.029 1.00 66.50 177 LEU A C 1
ATOM 1374 O O . LEU A 1 177 ? 31.492 3.242 -15.951 1.00 66.50 177 LEU A O 1
ATOM 1378 N N . SER A 1 178 ? 29.651 3.913 -14.862 1.00 66.75 178 SER A N 1
ATOM 1379 C CA . SER A 1 178 ? 29.288 5.000 -15.776 1.00 66.75 178 SER A CA 1
ATOM 1380 C C . SER A 1 178 ? 30.420 6.002 -15.975 1.00 66.75 178 SER A C 1
ATOM 1382 O O . SER A 1 178 ? 30.716 6.389 -17.108 1.00 66.75 178 SER A O 1
ATOM 1384 N N . ASP A 1 179 ? 31.080 6.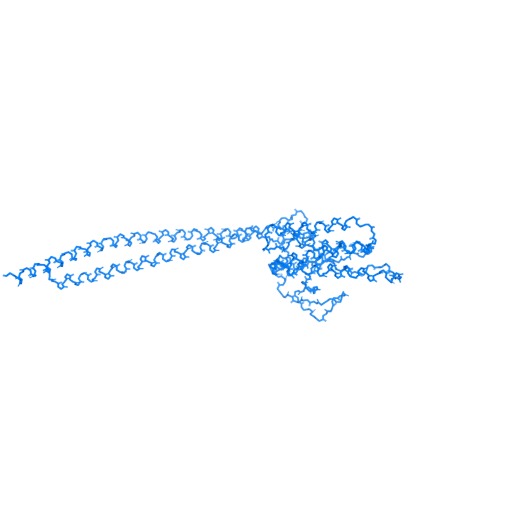409 -14.896 1.00 66.88 179 ASP A N 1
ATOM 1385 C CA . ASP A 1 179 ? 32.199 7.343 -14.962 1.00 66.88 179 ASP A CA 1
ATOM 1386 C C . ASP A 1 179 ? 33.431 6.711 -15.615 1.00 66.88 179 ASP A C 1
ATOM 1388 O O . ASP A 1 179 ? 34.140 7.389 -16.360 1.00 66.88 179 ASP A O 1
ATOM 1392 N N . TYR A 1 180 ? 33.672 5.412 -15.411 1.00 63.56 180 TYR A N 1
ATOM 1393 C CA . TYR A 1 180 ? 34.724 4.695 -16.132 1.00 63.56 180 TYR A CA 1
ATOM 1394 C C . TYR A 1 180 ? 34.452 4.695 -17.634 1.00 63.56 180 TYR A C 1
ATOM 1396 O O . TYR A 1 180 ? 35.319 5.078 -18.419 1.00 63.56 180 TYR A O 1
ATOM 1404 N N . PHE A 1 181 ? 33.220 4.358 -18.021 1.00 59.41 181 PHE A N 1
ATOM 1405 C CA . PHE A 1 181 ? 32.802 4.364 -19.410 1.00 59.41 181 PHE A CA 1
ATOM 1406 C C . PHE A 1 181 ? 32.973 5.735 -20.039 1.00 59.41 181 PHE A C 1
ATOM 1408 O O . PHE A 1 181 ? 33.686 5.795 -21.030 1.00 59.41 181 PHE A O 1
ATOM 1415 N N . LYS A 1 182 ? 32.452 6.817 -19.428 1.00 62.12 182 LYS A N 1
ATOM 1416 C CA . LYS A 1 182 ? 32.496 8.209 -19.949 1.00 62.12 182 LYS A CA 1
ATOM 1417 C C . LYS A 1 182 ? 33.898 8.694 -20.314 1.00 62.12 182 LYS A C 1
ATOM 1419 O O . LYS A 1 182 ? 34.046 9.590 -21.143 1.00 62.12 182 LYS A O 1
ATOM 1424 N N . ASN A 1 183 ? 34.915 8.120 -19.679 1.00 59.00 183 ASN A N 1
ATOM 1425 C CA . ASN A 1 183 ? 36.313 8.470 -19.886 1.00 59.00 183 ASN A CA 1
ATOM 1426 C C . ASN A 1 183 ? 36.998 7.640 -20.992 1.00 59.00 183 ASN A C 1
ATOM 1428 O O . ASN A 1 183 ? 38.119 7.963 -21.387 1.00 59.00 183 ASN A O 1
ATOM 1432 N N . ILE A 1 184 ? 36.336 6.613 -21.537 1.00 58.28 184 ILE A N 1
ATOM 1433 C CA . ILE A 1 184 ? 36.794 5.844 -22.699 1.00 58.28 184 ILE A CA 1
ATOM 1434 C C . ILE A 1 184 ? 36.348 6.576 -23.971 1.00 58.28 184 ILE A C 1
ATOM 1436 O O . ILE A 1 184 ? 35.160 6.644 -24.292 1.00 58.28 184 ILE A O 1
ATOM 1440 N N . SER A 1 185 ? 37.313 7.117 -24.720 1.00 47.62 185 SER A N 1
ATOM 1441 C CA . SER A 1 185 ? 37.087 7.688 -26.054 1.00 47.62 185 SER A CA 1
ATOM 1442 C C . SER A 1 185 ? 37.691 6.773 -27.128 1.00 47.62 185 SER A C 1
ATOM 1444 O O . SER A 1 185 ? 38.902 6.751 -27.326 1.00 47.62 185 SER A O 1
ATOM 1446 N N . GLY A 1 186 ? 36.848 5.994 -27.817 1.00 56.44 186 GLY A N 1
ATOM 1447 C CA . GLY A 1 186 ? 37.252 5.118 -28.929 1.00 56.44 186 GLY A CA 1
ATOM 1448 C C . GLY A 1 186 ? 37.037 3.620 -28.676 1.00 56.44 186 GLY A C 1
ATOM 1449 O O . GLY A 1 186 ? 36.140 3.233 -27.931 1.00 56.44 186 GLY A O 1
ATOM 1450 N N . SER A 1 187 ? 37.830 2.770 -29.339 1.00 56.28 187 SER A N 1
ATOM 1451 C CA . SER A 1 187 ? 37.807 1.309 -29.156 1.00 56.28 187 SER A CA 1
ATOM 1452 C C . SER A 1 187 ? 38.191 0.937 -27.722 1.00 56.28 187 SER A C 1
ATOM 1454 O O . SER A 1 187 ? 39.203 1.421 -27.211 1.00 56.28 187 SER A O 1
ATOM 1456 N N . VAL A 1 188 ? 37.407 0.067 -27.085 1.00 58.41 188 VAL A N 1
ATOM 1457 C CA . VAL A 1 188 ? 37.679 -0.418 -25.724 1.00 58.41 188 VAL A CA 1
ATOM 1458 C C . VAL A 1 188 ? 38.906 -1.332 -25.770 1.00 58.41 188 VAL A C 1
ATOM 1460 O O . VAL A 1 188 ? 38.873 -2.358 -26.442 1.00 58.41 188 VAL A O 1
ATOM 1463 N N . SER A 1 189 ? 39.992 -0.968 -25.084 1.00 63.31 189 SER A N 1
ATOM 1464 C CA . SER A 1 189 ? 41.184 -1.822 -24.994 1.00 63.31 189 SER A CA 1
ATOM 1465 C C . SER A 1 189 ? 40.910 -3.078 -24.159 1.00 63.31 189 SER A C 1
ATOM 1467 O O . SER A 1 189 ? 40.010 -3.090 -23.317 1.00 63.31 189 SER A O 1
ATOM 1469 N N . ASP A 1 190 ? 41.720 -4.124 -24.339 1.00 65.81 190 ASP A N 1
ATOM 1470 C CA . ASP A 1 190 ? 41.614 -5.353 -23.537 1.00 65.81 190 ASP A CA 1
ATOM 1471 C C . ASP A 1 190 ? 41.806 -5.091 -22.030 1.00 65.81 190 ASP A C 1
ATOM 1473 O O . ASP A 1 190 ? 41.114 -5.686 -21.204 1.00 65.81 190 ASP A O 1
ATOM 1477 N N . ASP A 1 191 ? 42.664 -4.130 -21.663 1.00 64.88 191 ASP A N 1
ATOM 1478 C CA . ASP A 1 191 ? 42.836 -3.692 -20.270 1.00 64.88 191 ASP A CA 1
ATOM 1479 C C . ASP A 1 191 ? 41.562 -3.035 -19.718 1.00 64.88 191 ASP A C 1
ATOM 1481 O O . ASP A 1 191 ? 41.169 -3.286 -18.578 1.00 64.88 191 ASP A O 1
ATOM 1485 N N . SER A 1 192 ? 40.876 -2.219 -20.526 1.00 66.31 192 SER A N 1
ATOM 1486 C CA . SER A 1 192 ? 39.596 -1.628 -20.133 1.00 66.31 192 SER A CA 1
ATOM 1487 C C . SER A 1 192 ? 38.487 -2.669 -20.024 1.00 66.31 192 SER A C 1
ATOM 1489 O O . SER A 1 192 ? 37.675 -2.574 -19.107 1.00 66.31 192 SER A O 1
ATOM 1491 N N . ARG A 1 193 ? 38.476 -3.694 -20.889 1.00 67.44 193 ARG A N 1
ATOM 1492 C CA . ARG A 1 193 ? 37.537 -4.826 -20.790 1.00 67.44 193 ARG A CA 1
ATOM 1493 C C . ARG A 1 193 ? 37.683 -5.572 -19.464 1.00 67.44 193 ARG A C 1
ATOM 1495 O O . ARG A 1 193 ? 36.676 -5.825 -18.815 1.00 67.44 193 ARG A O 1
ATOM 1502 N N . ALA A 1 194 ? 38.910 -5.854 -19.024 1.00 70.81 194 ALA A N 1
ATOM 1503 C CA . ALA A 1 194 ? 39.149 -6.558 -17.762 1.00 70.81 194 ALA A CA 1
ATOM 1504 C C . ALA A 1 194 ? 38.608 -5.792 -16.538 1.00 70.81 194 ALA A C 1
ATOM 1506 O O . ALA A 1 194 ? 37.998 -6.389 -15.652 1.00 70.81 194 ALA A O 1
ATOM 1507 N N . VAL A 1 195 ? 38.785 -4.466 -16.510 1.00 71.06 195 VAL A N 1
ATOM 1508 C CA . VAL A 1 195 ? 38.260 -3.599 -15.436 1.00 71.06 195 VAL A CA 1
ATOM 1509 C C . VAL A 1 195 ? 36.730 -3.550 -15.448 1.00 71.06 195 VAL A C 1
ATOM 1511 O O . VAL A 1 195 ? 36.093 -3.547 -14.393 1.00 71.06 195 VAL A O 1
ATOM 1514 N N . ILE A 1 196 ? 36.127 -3.519 -16.637 1.00 69.19 196 ILE A N 1
ATOM 1515 C CA . ILE A 1 196 ? 34.672 -3.533 -16.792 1.00 69.19 196 ILE A CA 1
ATOM 1516 C C . ILE A 1 196 ? 34.097 -4.871 -16.309 1.00 69.19 196 ILE A C 1
ATOM 1518 O O . ILE A 1 196 ? 33.152 -4.866 -15.520 1.00 69.19 196 ILE A O 1
ATOM 1522 N N . ASP A 1 197 ? 34.677 -5.999 -16.725 1.00 74.56 197 ASP A N 1
ATOM 1523 C CA . ASP A 1 197 ? 34.237 -7.333 -16.302 1.00 74.56 197 ASP A CA 1
ATOM 1524 C C . ASP A 1 197 ? 34.287 -7.482 -14.776 1.00 74.56 197 ASP A C 1
ATOM 1526 O O . ASP A 1 197 ? 33.327 -7.960 -14.172 1.00 74.56 197 ASP A O 1
ATOM 1530 N N . GLU A 1 198 ? 35.355 -7.011 -14.125 1.00 79.06 198 GLU A N 1
ATOM 1531 C CA . GLU A 1 198 ? 35.473 -7.013 -12.661 1.00 79.06 198 GLU A CA 1
ATOM 1532 C C . GLU A 1 198 ? 34.314 -6.252 -11.992 1.00 79.06 198 GLU A C 1
ATOM 1534 O O . GLU A 1 198 ? 33.654 -6.765 -11.084 1.00 79.06 198 GLU A O 1
ATOM 1539 N N . LYS A 1 199 ? 34.005 -5.049 -12.482 1.00 71.94 199 LYS A N 1
ATOM 1540 C CA . LYS A 1 199 ? 32.942 -4.194 -11.937 1.00 71.94 199 LYS A CA 1
ATOM 1541 C C . LYS A 1 199 ? 31.534 -4.742 -12.202 1.00 71.94 199 LYS A C 1
ATOM 1543 O O . LYS A 1 199 ? 30.651 -4.604 -11.355 1.00 71.94 199 LYS A O 1
ATOM 1548 N N . VAL A 1 200 ? 31.320 -5.410 -13.334 1.00 74.06 200 VAL A N 1
ATOM 1549 C CA . VAL A 1 200 ? 30.068 -6.126 -13.640 1.00 74.06 200 VAL A CA 1
ATOM 1550 C C . VAL A 1 200 ? 29.870 -7.311 -12.698 1.00 74.06 200 VAL A C 1
ATOM 1552 O O . VAL A 1 200 ? 28.755 -7.536 -12.225 1.00 74.06 200 VAL A O 1
ATOM 1555 N N . GLN A 1 201 ? 30.939 -8.041 -12.368 1.00 81.00 201 GLN A N 1
ATOM 1556 C CA . GLN A 1 201 ? 30.877 -9.134 -11.393 1.00 81.00 201 GLN A CA 1
ATOM 1557 C C . GLN A 1 201 ? 30.572 -8.630 -9.976 1.00 81.00 201 GLN A C 1
ATOM 1559 O O . GLN A 1 201 ? 29.775 -9.248 -9.270 1.00 81.00 201 GLN A O 1
ATOM 1564 N N . GLU A 1 202 ? 31.134 -7.488 -9.566 1.00 79.12 202 GLU A N 1
ATOM 1565 C CA . GLU A 1 202 ? 30.775 -6.831 -8.298 1.00 79.12 202 GLU A CA 1
ATOM 1566 C C . GLU A 1 202 ? 29.282 -6.470 -8.252 1.00 79.12 202 GLU A C 1
ATOM 1568 O O . GLU A 1 202 ? 28.603 -6.731 -7.254 1.00 79.12 202 GLU A O 1
ATOM 1573 N N . LEU A 1 203 ? 28.754 -5.923 -9.351 1.00 74.50 203 LEU A N 1
ATOM 1574 C CA . LEU A 1 203 ? 27.342 -5.573 -9.461 1.00 74.50 203 LEU A CA 1
ATOM 1575 C C . LEU A 1 203 ? 26.463 -6.829 -9.386 1.00 74.50 203 LEU A C 1
ATOM 1577 O O . LEU A 1 203 ? 25.539 -6.873 -8.579 1.00 74.50 203 LEU A O 1
ATOM 1581 N N . LYS A 1 204 ? 26.802 -7.896 -10.118 1.00 79.19 204 LYS A N 1
ATOM 1582 C CA . LYS A 1 204 ? 26.128 -9.205 -10.023 1.00 79.19 204 LYS A CA 1
ATOM 1583 C C . LYS A 1 204 ? 26.103 -9.768 -8.610 1.00 79.19 204 LYS A C 1
ATOM 1585 O O . LYS A 1 204 ? 25.067 -10.254 -8.158 1.00 79.19 204 LYS A O 1
ATOM 1590 N N . ALA A 1 205 ? 27.238 -9.729 -7.919 1.00 81.19 205 ALA A N 1
ATOM 1591 C CA . ALA A 1 205 ? 27.347 -10.243 -6.562 1.00 81.19 205 ALA A CA 1
ATOM 1592 C C . ALA A 1 205 ? 26.387 -9.511 -5.616 1.00 81.19 205 ALA A C 1
ATOM 1594 O O . ALA A 1 205 ? 25.702 -10.165 -4.833 1.00 81.19 205 ALA A O 1
ATOM 1595 N N . LEU A 1 206 ? 26.281 -8.183 -5.734 1.00 75.19 206 LEU A N 1
ATOM 1596 C CA . LEU A 1 206 ? 25.340 -7.389 -4.948 1.00 75.19 206 LEU A CA 1
ATOM 1597 C C . LEU A 1 206 ? 23.884 -7.698 -5.326 1.00 75.19 206 LEU A C 1
ATOM 1599 O O . LEU A 1 206 ? 23.059 -7.916 -4.443 1.00 75.19 206 LEU A O 1
ATOM 1603 N N . VAL A 1 207 ? 23.571 -7.793 -6.619 1.00 71.75 207 VAL A N 1
ATOM 1604 C CA . VAL A 1 207 ? 22.210 -8.092 -7.099 1.00 71.75 207 VAL A CA 1
ATOM 1605 C C . VAL A 1 207 ? 21.711 -9.452 -6.608 1.00 71.75 207 VAL A C 1
ATOM 1607 O O . VAL A 1 207 ? 20.560 -9.568 -6.198 1.00 71.75 207 VAL A O 1
ATOM 1610 N N . ASN A 1 208 ? 22.586 -10.456 -6.543 1.00 76.19 208 ASN A N 1
ATOM 1611 C CA . ASN A 1 208 ? 22.249 -11.788 -6.033 1.00 76.19 208 ASN A CA 1
ATOM 1612 C C . ASN A 1 208 ? 21.934 -11.831 -4.525 1.00 76.19 208 ASN A C 1
ATOM 1614 O O . ASN A 1 208 ? 21.426 -12.842 -4.044 1.00 76.19 208 ASN A O 1
ATOM 1618 N N . THR A 1 209 ? 22.243 -10.774 -3.765 1.00 75.75 209 THR A N 1
ATOM 1619 C CA . THR A 1 209 ? 21.896 -10.685 -2.332 1.00 75.75 209 THR A CA 1
ATOM 1620 C C . THR A 1 209 ? 20.515 -10.078 -2.076 1.00 75.75 209 THR A C 1
ATOM 1622 O O . THR A 1 209 ? 20.030 -10.115 -0.947 1.00 75.75 209 THR A O 1
ATOM 1625 N N . LEU A 1 210 ? 19.875 -9.537 -3.114 1.00 68.94 210 LEU A N 1
ATOM 1626 C CA . LEU A 1 210 ? 18.618 -8.803 -3.023 1.00 68.94 210 LEU A CA 1
ATOM 1627 C C . LEU A 1 210 ? 17.398 -9.720 -3.271 1.00 68.94 210 LEU A C 1
ATOM 1629 O O . LEU A 1 210 ? 17.530 -10.771 -3.902 1.00 68.94 210 LEU A O 1
ATOM 1633 N N . PRO A 1 211 ? 16.187 -9.334 -2.816 1.00 63.03 211 PRO A N 1
ATOM 1634 C CA . PRO A 1 211 ? 14.964 -10.107 -3.041 1.00 63.03 211 PRO A CA 1
ATOM 1635 C C . PRO A 1 211 ? 14.675 -10.332 -4.533 1.00 63.03 211 PRO A C 1
ATOM 1637 O O . PRO A 1 211 ? 14.718 -9.390 -5.323 1.00 63.03 211 PRO A O 1
ATOM 1640 N N . GLN A 1 212 ? 14.331 -11.568 -4.907 1.00 56.06 212 GLN A N 1
ATOM 1641 C CA . GLN A 1 212 ? 14.147 -11.987 -6.305 1.00 56.06 212 GLN A CA 1
ATOM 1642 C C . GLN A 1 212 ? 13.088 -11.153 -7.050 1.00 56.06 212 GLN A C 1
ATOM 1644 O O . GLN A 1 212 ? 13.303 -10.738 -8.187 1.00 56.06 212 GLN A O 1
ATOM 1649 N N . ASP A 1 213 ? 11.979 -10.837 -6.380 1.00 49.72 213 ASP A N 1
ATOM 1650 C CA . ASP A 1 213 ? 10.879 -10.051 -6.954 1.00 49.72 213 ASP A CA 1
ATOM 1651 C C . ASP A 1 213 ? 11.306 -8.620 -7.325 1.00 49.72 213 ASP A C 1
ATOM 1653 O O . ASP A 1 213 ? 10.746 -8.028 -8.241 1.00 49.72 213 ASP A O 1
ATOM 1657 N N . ALA A 1 214 ? 12.333 -8.078 -6.658 1.00 50.88 214 ALA A N 1
ATOM 1658 C CA . ALA A 1 214 ? 12.864 -6.738 -6.900 1.00 50.88 214 ALA A CA 1
ATOM 1659 C C . ALA A 1 214 ? 14.021 -6.710 -7.920 1.00 50.88 214 ALA A C 1
ATOM 1661 O O . ALA A 1 214 ? 14.463 -5.631 -8.312 1.00 50.88 214 ALA A O 1
ATOM 1662 N N . THR A 1 215 ? 14.554 -7.872 -8.322 1.00 56.59 215 THR A N 1
ATOM 1663 C CA . THR A 1 215 ? 15.821 -7.979 -9.074 1.00 56.59 215 THR A CA 1
ATOM 1664 C C . THR A 1 215 ? 15.690 -8.657 -10.429 1.00 56.59 215 THR A C 1
ATOM 1666 O O . THR A 1 215 ? 16.647 -8.641 -11.198 1.00 56.59 215 THR A O 1
ATOM 1669 N N . ASN A 1 216 ? 14.531 -9.228 -10.767 1.00 57.50 216 ASN A N 1
ATOM 1670 C CA . ASN A 1 216 ? 14.317 -9.937 -12.037 1.00 57.50 216 ASN A CA 1
ATOM 1671 C C . ASN A 1 216 ? 14.686 -9.088 -13.264 1.00 57.50 216 ASN A C 1
ATOM 1673 O O . ASN A 1 216 ? 15.391 -9.547 -14.161 1.00 57.50 216 ASN A O 1
ATOM 1677 N N . MET A 1 217 ? 14.287 -7.823 -13.262 1.00 53.94 217 MET A N 1
ATOM 1678 C CA . MET A 1 217 ? 14.646 -6.870 -14.303 1.00 53.94 217 MET A CA 1
ATOM 1679 C C . MET A 1 217 ? 16.115 -6.426 -14.257 1.00 53.94 217 MET A C 1
ATOM 1681 O O . MET A 1 217 ? 16.747 -6.265 -15.299 1.00 53.94 217 MET A O 1
ATOM 1685 N N . LEU A 1 218 ? 16.679 -6.244 -13.061 1.00 64.88 218 LEU A N 1
ATOM 1686 C CA . LEU A 1 218 ? 18.082 -5.871 -12.893 1.00 64.88 218 LEU A CA 1
ATOM 1687 C C . LEU A 1 218 ? 18.984 -6.972 -13.440 1.00 64.88 218 LEU A C 1
ATOM 1689 O O . LEU A 1 218 ? 19.925 -6.692 -14.173 1.00 64.88 218 LEU A O 1
ATOM 1693 N N . ASN A 1 219 ? 18.618 -8.225 -13.184 1.00 65.00 219 ASN A N 1
ATOM 1694 C CA . ASN A 1 219 ? 19.249 -9.405 -13.757 1.00 65.00 219 ASN A CA 1
ATOM 1695 C C . ASN A 1 219 ? 19.089 -9.472 -15.283 1.00 65.00 219 ASN A C 1
ATOM 1697 O O . ASN A 1 219 ? 20.049 -9.804 -15.975 1.00 65.00 219 ASN A O 1
ATOM 1701 N N . HIS A 1 220 ? 17.917 -9.122 -15.822 1.00 61.62 220 HIS A N 1
ATOM 1702 C CA . HIS A 1 220 ? 17.692 -9.068 -17.268 1.00 61.62 220 HIS A CA 1
ATOM 1703 C C . HIS A 1 220 ? 18.580 -8.019 -17.958 1.00 61.62 220 HIS A C 1
ATOM 1705 O O . HIS A 1 220 ? 19.310 -8.344 -18.895 1.00 61.62 220 HIS A O 1
ATOM 1711 N N . HIS A 1 221 ? 18.591 -6.775 -17.469 1.00 59.34 221 HIS A N 1
ATOM 1712 C CA . HIS A 1 221 ? 19.432 -5.715 -18.033 1.00 59.34 221 HIS A CA 1
ATOM 1713 C C . HIS A 1 221 ? 20.925 -6.010 -17.873 1.00 59.34 221 HIS A C 1
ATOM 1715 O O . HIS A 1 221 ? 21.707 -5.707 -18.772 1.00 59.34 221 HIS A O 1
ATOM 1721 N N . LEU A 1 222 ? 21.317 -6.663 -16.779 1.00 69.88 222 LEU A N 1
ATOM 1722 C CA . LEU A 1 222 ? 22.697 -7.084 -16.544 1.00 69.88 222 LEU A CA 1
ATOM 1723 C C . LEU A 1 222 ? 23.126 -8.179 -17.517 1.00 69.88 222 LEU A C 1
ATOM 1725 O O . LEU A 1 222 ? 24.215 -8.106 -18.077 1.00 69.88 222 LEU A O 1
ATOM 1729 N N . SER A 1 223 ? 22.236 -9.130 -17.801 1.00 64.25 223 SER A N 1
ATOM 1730 C CA . SER A 1 223 ? 22.452 -10.146 -18.833 1.00 64.25 223 SER A CA 1
ATOM 1731 C C . SER A 1 223 ? 22.560 -9.534 -20.236 1.00 64.25 223 SER A C 1
ATOM 1733 O O . SER A 1 223 ? 23.406 -9.954 -21.024 1.00 64.25 223 SER A O 1
ATOM 1735 N N . ASN A 1 224 ? 21.734 -8.537 -20.564 1.00 58.47 224 ASN A N 1
ATOM 1736 C CA . ASN A 1 224 ? 21.784 -7.862 -21.867 1.00 58.47 224 ASN A CA 1
ATOM 1737 C C . ASN A 1 224 ? 23.046 -7.001 -22.023 1.00 58.47 224 ASN A C 1
ATOM 1739 O O . ASN A 1 224 ? 23.643 -6.964 -23.103 1.00 58.47 224 ASN A O 1
ATOM 1743 N N . PHE A 1 225 ? 23.479 -6.334 -20.950 1.00 63.31 225 PHE A N 1
ATOM 1744 C CA . PHE A 1 225 ? 24.734 -5.588 -20.920 1.00 63.31 225 PHE A CA 1
ATOM 1745 C C . PHE A 1 225 ? 25.928 -6.504 -21.199 1.00 63.31 225 PHE A C 1
ATOM 1747 O O . PHE A 1 225 ? 26.731 -6.226 -22.085 1.00 63.31 225 PHE A O 1
ATOM 1754 N N . GLU A 1 226 ? 26.000 -7.654 -20.530 1.00 66.31 226 GLU A N 1
ATOM 1755 C CA . GLU A 1 226 ? 27.057 -8.641 -20.764 1.00 66.31 226 GLU A CA 1
ATOM 1756 C C . GLU A 1 226 ? 27.041 -9.224 -22.175 1.00 66.31 226 GLU A C 1
ATOM 1758 O O . GLU A 1 226 ? 28.095 -9.355 -22.798 1.00 66.31 226 GLU A O 1
ATOM 1763 N N . ALA A 1 227 ? 25.859 -9.533 -22.711 1.00 61.19 227 ALA A N 1
ATOM 1764 C CA . ALA A 1 227 ? 25.727 -9.973 -24.096 1.00 61.19 227 ALA A CA 1
ATOM 1765 C C . ALA A 1 227 ? 26.240 -8.901 -25.074 1.00 61.19 227 ALA A C 1
ATOM 1767 O O . ALA A 1 227 ? 26.912 -9.215 -26.056 1.00 61.19 227 ALA A O 1
ATOM 1768 N N . THR A 1 228 ? 25.990 -7.623 -24.777 1.00 61.34 228 THR A N 1
ATOM 1769 C CA . THR A 1 228 ? 26.499 -6.491 -25.564 1.00 61.34 228 THR A CA 1
ATOM 1770 C C . THR A 1 228 ? 28.022 -6.391 -25.468 1.00 61.34 228 THR A C 1
ATOM 1772 O O . THR A 1 228 ? 28.686 -6.249 -26.496 1.00 61.34 228 THR A O 1
ATOM 1775 N N . MET A 1 229 ? 28.601 -6.562 -24.275 1.00 64.25 229 MET A N 1
ATOM 1776 C CA . MET A 1 229 ? 30.057 -6.616 -24.094 1.00 64.25 229 MET A CA 1
ATOM 1777 C C . MET A 1 229 ? 30.710 -7.759 -24.878 1.00 64.25 229 MET A C 1
ATOM 1779 O O . MET A 1 229 ? 31.737 -7.553 -25.527 1.00 64.25 229 MET A O 1
ATOM 1783 N N . GLN A 1 230 ? 30.095 -8.945 -24.878 1.00 63.03 230 GLN A N 1
ATOM 1784 C CA . GLN A 1 230 ? 30.578 -10.098 -25.641 1.00 63.03 230 GLN A CA 1
ATOM 1785 C C . GLN A 1 230 ? 30.460 -9.882 -27.154 1.00 63.03 230 GLN A C 1
ATOM 1787 O O . GLN A 1 230 ? 31.381 -10.213 -27.896 1.00 63.03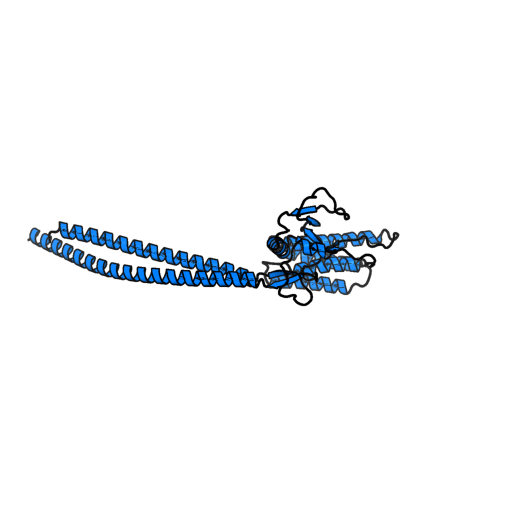 230 GLN A O 1
ATOM 1792 N N . ASN A 1 231 ? 29.368 -9.288 -27.634 1.00 53.66 231 ASN A N 1
ATOM 1793 C CA . ASN A 1 231 ? 29.158 -9.052 -29.064 1.00 53.66 231 ASN A CA 1
ATOM 1794 C C . ASN A 1 231 ? 30.072 -7.958 -29.633 1.00 53.66 231 ASN A C 1
ATOM 1796 O O . ASN A 1 231 ? 30.468 -8.029 -30.797 1.00 53.66 231 ASN A O 1
ATOM 1800 N N . VAL A 1 232 ? 30.475 -6.981 -28.818 1.00 51.94 232 VAL A N 1
ATOM 1801 C CA . VAL A 1 232 ? 31.451 -5.956 -29.218 1.00 51.94 232 VAL A CA 1
ATOM 1802 C C . VAL A 1 232 ? 32.847 -6.547 -29.495 1.00 51.94 232 VAL A C 1
ATOM 1804 O O . VAL A 1 232 ? 33.578 -5.991 -30.311 1.00 51.94 232 VAL A O 1
ATOM 1807 N N . SER A 1 233 ? 33.182 -7.718 -28.937 1.00 48.62 233 SER A N 1
ATOM 1808 C CA . SER A 1 233 ? 34.400 -8.486 -29.272 1.00 48.62 233 SER A CA 1
ATOM 1809 C C . SER A 1 233 ? 34.380 -9.088 -30.689 1.00 48.62 233 SER A C 1
ATOM 1811 O O . SER A 1 233 ? 35.412 -9.171 -31.355 1.00 48.62 233 SER A O 1
ATOM 1813 N N . TYR A 1 234 ? 33.204 -9.441 -31.219 1.00 37.62 234 TYR A N 1
ATOM 1814 C CA . TYR A 1 234 ? 33.091 -10.109 -32.524 1.00 37.62 234 TYR A CA 1
ATO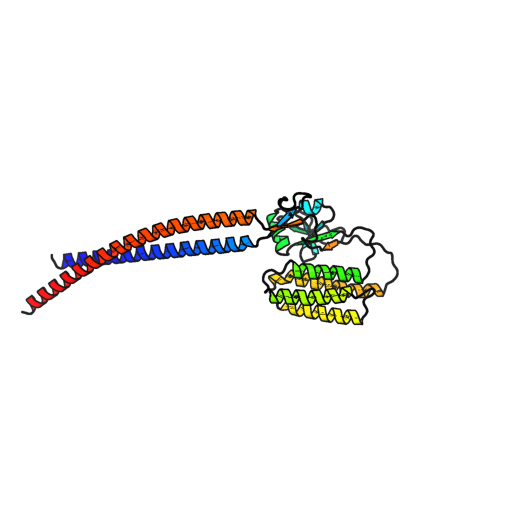M 1815 C C . TYR A 1 234 ? 33.212 -9.168 -33.736 1.00 37.62 234 TYR A C 1
ATOM 1817 O O . TYR A 1 234 ? 33.534 -9.622 -34.835 1.00 37.62 234 TYR A O 1
ATOM 1825 N N . VAL A 1 235 ? 32.993 -7.860 -33.565 1.00 39.88 235 VAL A N 1
ATOM 1826 C CA . VAL A 1 235 ? 33.004 -6.884 -34.675 1.00 39.88 235 VAL A CA 1
ATOM 1827 C C . VAL A 1 235 ? 34.430 -6.517 -35.123 1.00 39.88 235 VAL A C 1
ATOM 1829 O O . VAL A 1 235 ? 34.628 -6.100 -36.262 1.00 39.88 235 VAL A O 1
ATOM 1832 N N . GLU A 1 236 ? 35.450 -6.732 -34.287 1.00 41.03 236 GLU A N 1
ATOM 1833 C CA . GLU A 1 236 ? 36.848 -6.380 -34.598 1.00 41.03 236 GLU A CA 1
ATOM 1834 C C . GLU A 1 236 ? 37.499 -7.293 -35.656 1.00 41.03 236 GLU A C 1
ATOM 1836 O O . GLU A 1 236 ? 38.463 -6.886 -36.301 1.00 41.03 236 GLU A O 1
ATOM 1841 N N . GLN A 1 237 ? 36.969 -8.501 -35.895 1.00 43.75 237 GLN A N 1
ATOM 1842 C CA . GLN A 1 237 ? 37.576 -9.449 -36.845 1.00 43.75 237 GLN A CA 1
ATOM 1843 C C . GLN A 1 237 ? 37.054 -9.344 -38.286 1.00 43.75 237 GLN A C 1
ATOM 1845 O O . GLN A 1 237 ? 37.718 -9.827 -39.199 1.00 43.75 237 GLN A O 1
ATOM 1850 N N . ASN A 1 238 ? 35.917 -8.681 -38.522 1.00 38.34 238 ASN A N 1
ATOM 1851 C CA . ASN A 1 238 ? 35.292 -8.588 -39.848 1.00 38.34 238 ASN A CA 1
ATOM 1852 C C . ASN A 1 238 ? 35.071 -7.127 -40.267 1.00 38.34 238 ASN A C 1
ATOM 1854 O O . ASN A 1 238 ? 33.957 -6.680 -40.535 1.00 38.34 238 ASN A O 1
ATOM 1858 N N . ALA A 1 239 ? 36.160 -6.364 -40.337 1.00 45.59 239 ALA A N 1
ATOM 1859 C CA . ALA A 1 239 ? 36.163 -5.002 -40.857 1.00 45.59 239 ALA A CA 1
ATOM 1860 C C . ALA A 1 239 ? 36.042 -4.982 -42.393 1.00 45.59 239 ALA A C 1
ATOM 1862 O O . ALA A 1 239 ? 37.046 -4.775 -43.067 1.00 45.59 239 ALA A O 1
ATOM 1863 N N . ALA A 1 240 ? 34.848 -5.203 -42.960 1.00 38.22 240 ALA A N 1
ATOM 1864 C CA . ALA A 1 240 ? 34.536 -4.839 -44.354 1.00 38.22 240 ALA A CA 1
ATOM 1865 C C . ALA A 1 240 ? 33.064 -5.084 -44.742 1.00 38.22 240 ALA A C 1
ATOM 1867 O O . ALA A 1 240 ? 32.796 -5.892 -45.628 1.00 38.22 240 ALA A O 1
ATOM 1868 N N . SER A 1 241 ? 32.095 -4.364 -44.173 1.00 39.28 241 SER A N 1
ATOM 1869 C CA . SER A 1 241 ? 30.795 -4.228 -44.856 1.00 39.28 241 SER A CA 1
ATOM 1870 C C . SER A 1 241 ? 29.930 -3.115 -44.276 1.00 39.28 241 SER A C 1
ATOM 1872 O O . SER A 1 241 ? 29.479 -3.202 -43.146 1.00 39.28 241 SER A O 1
ATOM 1874 N N . SER A 1 242 ? 29.731 -2.098 -45.120 1.00 35.78 242 SER A N 1
ATOM 1875 C CA . SER A 1 242 ? 28.576 -1.202 -45.259 1.00 35.78 242 SER A CA 1
ATOM 1876 C C . SER A 1 242 ? 27.886 -0.663 -44.001 1.00 35.78 242 SER A C 1
ATOM 1878 O O . SER A 1 242 ? 27.226 -1.365 -43.247 1.00 35.78 242 SER A O 1
ATOM 1880 N N . TRP A 1 243 ? 27.977 0.657 -43.878 1.00 43.03 243 TRP A N 1
ATOM 1881 C CA . TRP A 1 243 ? 27.375 1.503 -42.863 1.00 43.03 243 TRP A CA 1
ATOM 1882 C C . TRP A 1 243 ? 25.902 1.748 -43.178 1.00 43.03 243 TRP A C 1
ATOM 1884 O O . TRP A 1 243 ? 25.576 2.697 -43.886 1.00 43.03 243 TRP A O 1
ATOM 1894 N N . TYR A 1 244 ? 25.025 0.918 -42.634 1.00 38.28 244 TYR A N 1
ATOM 1895 C CA . TYR A 1 244 ? 23.612 1.234 -42.471 1.00 38.28 244 TYR A CA 1
ATOM 1896 C C . TYR A 1 244 ? 23.192 0.737 -41.089 1.00 38.28 244 TYR A C 1
ATOM 1898 O O . TYR A 1 244 ? 23.647 -0.310 -40.634 1.00 38.28 244 TYR A O 1
ATOM 1906 N N . ILE A 1 245 ? 22.423 1.555 -40.376 1.00 43.72 245 ILE A N 1
ATOM 1907 C CA . ILE A 1 245 ? 21.772 1.124 -39.140 1.00 43.72 245 ILE A CA 1
ATOM 1908 C C . ILE A 1 245 ? 20.617 0.282 -39.630 1.00 43.72 245 ILE A C 1
ATOM 1910 O O . ILE A 1 245 ? 19.748 0.818 -40.315 1.00 43.72 245 ILE A O 1
ATOM 1914 N N . ASP A 1 246 ? 20.627 -1.003 -39.320 1.00 45.56 246 ASP A N 1
ATOM 1915 C CA . ASP A 1 246 ? 19.366 -1.722 -39.321 1.00 45.56 246 ASP A CA 1
ATOM 1916 C C . ASP A 1 246 ? 18.479 -1.046 -38.273 1.00 45.56 246 ASP A C 1
ATOM 1918 O O . ASP A 1 246 ? 18.949 -0.738 -37.171 1.00 45.56 246 ASP A O 1
ATOM 1922 N N . GLU A 1 247 ? 17.244 -0.720 -38.651 1.00 50.97 247 GLU A N 1
ATOM 1923 C CA . GLU A 1 247 ? 16.237 -0.188 -37.739 1.00 50.97 247 GLU A CA 1
ATOM 1924 C C . GLU A 1 247 ? 16.148 -1.109 -36.518 1.00 50.97 247 GLU A C 1
ATOM 1926 O O . GLU A 1 247 ? 15.635 -2.220 -36.598 1.00 50.97 247 GLU A O 1
ATOM 1931 N N . ASP A 1 248 ? 16.699 -0.661 -35.392 1.00 57.78 248 ASP A N 1
ATOM 1932 C CA . ASP A 1 248 ? 16.799 -1.469 -34.181 1.00 57.78 248 ASP A CA 1
ATOM 1933 C C . ASP A 1 248 ? 16.011 -0.798 -33.059 1.00 57.78 248 ASP A C 1
ATOM 1935 O O . ASP A 1 248 ? 15.935 0.433 -32.951 1.00 57.78 248 ASP A O 1
ATOM 1939 N N . TRP A 1 249 ? 15.396 -1.619 -32.224 1.00 63.41 249 TRP A N 1
ATOM 1940 C CA . TRP A 1 249 ? 14.543 -1.182 -31.133 1.00 63.41 249 TRP A CA 1
ATOM 1941 C C . TRP A 1 249 ? 15.343 -1.135 -29.837 1.00 63.41 249 TRP A C 1
ATOM 1943 O O . TRP A 1 249 ? 15.923 -2.132 -29.408 1.00 63.41 249 TRP A O 1
ATOM 1953 N N . VAL A 1 250 ? 15.352 0.030 -29.190 1.00 56.97 250 VAL A N 1
ATOM 1954 C CA . VAL A 1 250 ? 16.105 0.270 -27.954 1.00 56.97 250 VAL A CA 1
ATOM 1955 C C . VAL A 1 250 ? 15.141 0.478 -26.814 1.00 56.97 250 VAL A C 1
ATOM 1957 O O . VAL A 1 250 ? 14.275 1.346 -26.889 1.00 56.97 250 VAL A O 1
ATOM 1960 N N . ALA A 1 251 ? 15.304 -0.283 -25.740 1.00 58.22 251 ALA A N 1
ATOM 1961 C CA . ALA A 1 251 ? 14.542 -0.059 -24.524 1.00 58.22 251 ALA A CA 1
ATOM 1962 C C . ALA A 1 251 ? 14.796 1.357 -23.979 1.00 58.22 251 ALA A C 1
ATOM 1964 O O . ALA A 1 251 ? 15.887 1.900 -24.111 1.00 58.22 251 ALA A O 1
ATOM 1965 N N . ILE A 1 252 ? 13.772 1.976 -23.408 1.00 54.09 252 ILE A N 1
ATOM 1966 C CA . ILE A 1 252 ? 13.829 3.298 -22.787 1.00 54.09 252 ILE A CA 1
ATOM 1967 C C . ILE A 1 252 ? 13.007 3.285 -21.496 1.00 54.09 252 ILE A C 1
ATOM 1969 O O . ILE A 1 252 ? 12.075 2.494 -21.338 1.00 54.09 252 ILE A O 1
ATOM 1973 N N . SER A 1 253 ? 13.323 4.173 -20.554 1.00 55.19 253 SER A N 1
ATOM 1974 C CA . SER A 1 253 ? 12.516 4.320 -19.341 1.00 55.19 253 SER A CA 1
ATOM 1975 C C . SER A 1 253 ? 11.269 5.133 -19.640 1.00 55.19 253 SER A C 1
ATOM 1977 O O . SER A 1 253 ? 11.239 5.979 -20.537 1.00 55.19 253 SER A O 1
ATOM 1979 N N . THR A 1 254 ? 10.255 4.943 -18.802 1.00 60.06 254 THR A N 1
ATOM 1980 C CA . THR A 1 254 ? 9.051 5.776 -18.795 1.00 60.06 254 THR A CA 1
ATOM 1981 C C . THR A 1 254 ? 9.361 7.260 -18.585 1.00 60.06 254 THR A C 1
ATOM 1983 O O . THR A 1 254 ? 8.609 8.097 -19.060 1.00 60.06 254 THR A O 1
ATOM 1986 N N . ASP A 1 255 ? 10.472 7.604 -17.922 1.00 55.53 255 ASP A N 1
ATOM 1987 C CA . ASP A 1 255 ? 10.872 8.999 -17.684 1.00 55.53 255 ASP A CA 1
ATOM 1988 C C . ASP A 1 255 ? 11.570 9.636 -18.907 1.00 55.53 255 ASP A C 1
ATOM 1990 O O . ASP A 1 255 ? 11.577 10.857 -19.057 1.00 55.53 255 ASP A O 1
ATOM 1994 N N . GLN A 1 256 ? 12.157 8.826 -19.798 1.00 53.53 256 GLN A N 1
ATOM 1995 C CA . GLN A 1 256 ? 12.730 9.283 -21.074 1.00 53.53 256 GLN A CA 1
ATOM 1996 C C . GLN A 1 256 ? 11.674 9.409 -22.183 1.00 53.53 256 GLN A C 1
ATOM 1998 O O . GLN A 1 256 ? 11.890 10.093 -23.190 1.00 53.53 256 GLN A O 1
ATOM 2003 N N . ALA A 1 257 ? 10.523 8.761 -22.006 1.00 60.28 257 ALA A N 1
ATOM 2004 C CA . ALA A 1 257 ? 9.372 8.899 -22.878 1.00 60.28 257 ALA A CA 1
ATOM 2005 C C . ALA A 1 257 ? 8.715 10.273 -22.666 1.00 60.28 257 ALA A C 1
ATOM 2007 O O . ALA A 1 257 ? 7.907 10.460 -21.766 1.00 60.28 257 ALA A O 1
ATOM 2008 N N . LEU A 1 258 ? 9.032 11.247 -23.527 1.00 68.44 258 LEU A N 1
ATOM 2009 C CA . LEU A 1 258 ? 8.514 12.624 -23.430 1.00 68.44 258 LEU A CA 1
ATOM 2010 C C . LEU A 1 258 ? 6.977 12.726 -23.473 1.00 68.44 258 LEU A C 1
ATOM 2012 O O . LEU A 1 258 ? 6.428 13.740 -23.043 1.00 68.44 258 LEU A O 1
ATOM 2016 N N . PHE A 1 259 ? 6.295 11.697 -23.982 1.00 69.44 259 PHE A N 1
ATOM 2017 C CA . PHE A 1 259 ? 4.836 11.588 -24.020 1.00 69.44 259 PHE A CA 1
ATOM 2018 C C . PHE A 1 259 ? 4.238 11.011 -22.724 1.00 69.44 259 PHE A C 1
ATOM 2020 O O . PHE A 1 259 ? 3.021 10.971 -22.588 1.00 69.44 259 PHE A O 1
ATOM 2027 N N . ILE A 1 260 ? 5.056 10.592 -21.754 1.00 71.75 260 ILE A N 1
ATOM 2028 C CA . ILE A 1 260 ? 4.616 10.043 -20.467 1.00 71.75 260 ILE A CA 1
ATOM 2029 C C . ILE A 1 260 ? 4.965 11.030 -19.356 1.00 71.75 260 ILE A C 1
ATOM 2031 O O . ILE A 1 260 ? 6.078 11.544 -19.273 1.00 71.75 260 ILE A O 1
ATOM 2035 N N . ASN A 1 261 ? 4.005 11.289 -18.473 1.00 70.31 261 ASN A N 1
ATOM 2036 C CA . ASN A 1 261 ? 4.226 12.005 -17.229 1.00 70.31 261 ASN A CA 1
ATOM 2037 C C . ASN A 1 261 ? 3.991 11.067 -16.040 1.00 70.31 261 ASN A C 1
ATOM 2039 O O . ASN A 1 261 ? 2.931 10.455 -15.914 1.00 70.31 261 ASN A O 1
ATOM 2043 N N . ASN A 1 262 ? 4.988 10.974 -15.164 1.00 71.19 262 ASN A N 1
ATOM 2044 C CA . ASN A 1 262 ? 4.957 10.163 -13.956 1.00 71.19 262 ASN A CA 1
ATOM 2045 C C . ASN A 1 262 ? 4.526 11.043 -12.779 1.00 71.19 262 ASN A C 1
ATOM 2047 O O . ASN A 1 262 ? 5.338 11.759 -12.183 1.00 71.19 262 ASN A O 1
ATOM 2051 N N . THR A 1 263 ? 3.233 11.028 -12.465 1.00 72.06 263 THR A N 1
ATOM 2052 C CA . THR A 1 263 ? 2.655 11.882 -11.421 1.00 72.06 263 THR A CA 1
ATOM 2053 C C . THR A 1 263 ? 2.077 11.056 -10.284 1.00 72.06 263 THR A C 1
ATOM 2055 O O . THR A 1 263 ? 1.916 9.839 -10.361 1.00 72.06 263 THR A O 1
ATOM 2058 N N . ARG A 1 264 ? 1.802 11.713 -9.156 1.00 68.69 264 ARG A N 1
ATOM 2059 C CA . ARG A 1 264 ? 1.127 11.065 -8.031 1.00 68.69 264 ARG A CA 1
ATOM 2060 C C . ARG A 1 264 ? -0.323 10.760 -8.420 1.00 68.69 264 ARG A C 1
ATOM 2062 O O . ARG A 1 264 ? -0.968 11.577 -9.074 1.00 68.69 264 ARG A O 1
ATOM 2069 N N . ASP A 1 265 ? -0.840 9.609 -7.995 1.00 74.94 265 ASP A N 1
ATOM 2070 C CA . ASP A 1 265 ? -2.255 9.257 -8.167 1.00 74.94 265 ASP A CA 1
ATOM 2071 C C . ASP A 1 265 ? -3.124 10.086 -7.207 1.00 74.94 265 ASP A C 1
ATOM 2073 O O . ASP A 1 265 ? -3.498 9.634 -6.124 1.00 74.94 265 ASP A O 1
ATOM 2077 N N . GLU A 1 266 ? -3.380 11.349 -7.566 1.00 72.94 266 GLU A N 1
ATOM 2078 C CA . GLU A 1 266 ? -4.171 12.272 -6.744 1.00 72.94 266 GLU A CA 1
ATOM 2079 C C . GLU A 1 266 ? -5.618 11.790 -6.578 1.00 72.94 266 GLU A C 1
ATOM 2081 O O . GLU A 1 266 ? -6.191 11.918 -5.495 1.00 72.94 266 GLU A O 1
ATOM 2086 N N . GLU A 1 267 ? -6.196 11.179 -7.615 1.00 72.75 267 GLU A N 1
ATOM 2087 C CA . GLU A 1 267 ? -7.568 10.666 -7.597 1.00 72.75 267 GLU A CA 1
ATOM 2088 C C . GLU A 1 267 ? -7.682 9.419 -6.707 1.00 72.75 267 GLU A C 1
ATOM 2090 O O . GLU A 1 267 ? -8.549 9.346 -5.831 1.00 72.75 267 GLU A O 1
ATOM 2095 N N . GLY A 1 268 ? -6.761 8.462 -6.860 1.00 73.56 268 GLY A N 1
ATOM 2096 C CA . GLY A 1 268 ? -6.666 7.274 -6.016 1.00 73.56 268 GLY A CA 1
ATOM 2097 C C . GLY A 1 268 ? -6.390 7.619 -4.554 1.00 73.56 268 GLY A C 1
ATOM 2098 O O . GLY A 1 268 ? -7.024 7.059 -3.656 1.00 73.56 268 GLY A O 1
ATOM 2099 N N . HIS A 1 269 ? -5.519 8.599 -4.303 1.00 78.56 269 HIS A N 1
ATOM 2100 C CA . HIS A 1 269 ? -5.305 9.148 -2.969 1.00 78.56 269 HIS A CA 1
ATOM 2101 C C . HIS A 1 269 ? -6.592 9.755 -2.403 1.00 78.56 269 HIS A C 1
ATOM 2103 O O . HIS A 1 269 ? -6.960 9.458 -1.267 1.00 78.56 269 HIS A O 1
ATOM 2109 N N . ALA A 1 270 ? -7.271 10.628 -3.152 1.00 79.94 270 ALA A N 1
ATOM 2110 C CA . ALA A 1 270 ? -8.485 11.298 -2.691 1.00 79.94 270 ALA A CA 1
ATOM 2111 C C . ALA A 1 270 ? -9.591 10.288 -2.352 1.00 79.94 270 ALA A C 1
ATOM 2113 O O . ALA A 1 270 ? -10.235 10.404 -1.307 1.00 79.94 270 ALA A O 1
ATOM 2114 N N . MET A 1 271 ? -9.760 9.252 -3.178 1.00 76.25 271 MET A N 1
ATOM 2115 C CA . MET A 1 271 ? -10.693 8.157 -2.912 1.00 76.25 271 MET A CA 1
ATOM 2116 C C . MET A 1 271 ? -10.305 7.342 -1.672 1.00 76.25 271 MET A C 1
ATOM 2118 O O . MET A 1 271 ? -11.165 7.054 -0.837 1.00 76.25 271 MET A O 1
ATOM 2122 N N . ALA A 1 272 ? -9.026 6.988 -1.516 1.00 78.81 272 ALA A N 1
ATOM 2123 C CA . ALA A 1 272 ? -8.543 6.251 -0.349 1.00 78.81 272 ALA A CA 1
ATOM 2124 C C . ALA A 1 272 ? -8.703 7.064 0.945 1.00 78.81 272 ALA A C 1
ATOM 2126 O O . ALA A 1 272 ? -9.176 6.534 1.951 1.00 78.81 272 ALA A O 1
ATOM 2127 N N . PHE A 1 273 ? -8.390 8.361 0.898 1.00 81.81 273 PHE A N 1
ATOM 2128 C CA . PHE A 1 273 ? -8.595 9.298 1.999 1.00 81.81 273 PHE A CA 1
ATOM 2129 C C . PHE A 1 273 ? -10.075 9.398 2.383 1.00 81.81 273 PHE A C 1
ATOM 2131 O O . PHE A 1 273 ? -10.426 9.224 3.549 1.00 81.81 273 PHE A O 1
ATOM 2138 N N . ALA A 1 274 ? -10.961 9.605 1.404 1.00 82.31 274 ALA A N 1
ATOM 2139 C CA . ALA A 1 274 ? -12.400 9.687 1.640 1.00 82.31 274 ALA A CA 1
ATOM 2140 C C . ALA A 1 274 ? -12.958 8.390 2.248 1.00 82.31 274 ALA A C 1
ATOM 2142 O O . ALA A 1 274 ? -13.762 8.434 3.181 1.00 82.31 274 ALA A O 1
ATOM 2143 N N . ARG A 1 275 ? -12.507 7.226 1.758 1.00 82.19 275 ARG A N 1
ATOM 2144 C CA . ARG A 1 275 ? -12.899 5.918 2.297 1.00 82.19 275 ARG A CA 1
ATOM 2145 C C . ARG A 1 275 ? -12.410 5.724 3.730 1.00 82.19 275 ARG A C 1
ATOM 2147 O O . ARG A 1 275 ? -13.188 5.265 4.563 1.00 82.19 275 ARG A O 1
ATOM 2154 N N . PHE A 1 276 ? -11.159 6.080 4.018 1.00 88.31 276 PHE A N 1
ATOM 2155 C CA . PHE A 1 276 ? -10.599 6.013 5.366 1.00 88.31 276 PHE A CA 1
ATOM 2156 C C . PHE A 1 276 ? -11.380 6.904 6.337 1.00 88.31 276 PHE A C 1
ATOM 2158 O O . PHE A 1 276 ? -11.820 6.424 7.378 1.00 88.31 276 PHE A O 1
ATOM 2165 N N . GLN A 1 277 ? -11.638 8.161 5.963 1.00 89.56 277 GLN A N 1
ATOM 2166 C CA . GLN A 1 277 ? -12.411 9.109 6.769 1.00 89.56 277 GLN A CA 1
ATOM 2167 C C . GLN A 1 277 ? -13.824 8.580 7.068 1.00 89.56 277 GLN A C 1
ATOM 2169 O O . GLN A 1 277 ? -14.271 8.588 8.213 1.00 89.56 277 GLN A O 1
ATOM 2174 N N . LEU A 1 278 ? -14.514 8.055 6.050 1.00 87.69 278 LEU A N 1
ATOM 2175 C CA . LEU A 1 278 ? -15.846 7.471 6.205 1.00 87.69 278 LEU A CA 1
ATOM 2176 C C . LEU A 1 278 ? -15.840 6.279 7.175 1.00 87.69 278 LEU A C 1
ATOM 2178 O O . LEU A 1 278 ? -16.723 6.171 8.032 1.00 87.69 278 LEU A O 1
ATOM 2182 N N . LEU A 1 279 ? -14.857 5.385 7.041 1.00 89.00 279 LEU A N 1
ATOM 2183 C CA . LEU A 1 279 ? -14.744 4.203 7.891 1.00 89.00 279 LEU A CA 1
ATOM 2184 C C . LEU A 1 279 ? -14.378 4.585 9.328 1.00 89.00 279 LEU A C 1
ATOM 2186 O O . LEU A 1 279 ? -14.978 4.063 10.263 1.00 89.00 279 LEU A O 1
ATOM 2190 N N . GLN A 1 280 ? -13.473 5.549 9.502 1.00 91.88 280 GLN A N 1
ATOM 2191 C CA . GLN A 1 280 ? -13.118 6.116 10.798 1.00 91.88 280 GLN A CA 1
ATOM 2192 C C . GLN A 1 280 ? -14.352 6.684 11.506 1.00 91.88 280 GLN A C 1
ATOM 2194 O O . GLN A 1 280 ? -14.622 6.327 12.654 1.00 91.88 280 GLN A O 1
ATOM 2199 N N . ASP A 1 281 ? -15.151 7.495 10.814 1.00 92.38 281 ASP A N 1
ATOM 2200 C CA . ASP A 1 281 ? -16.382 8.063 11.364 1.00 92.38 281 ASP A CA 1
ATOM 2201 C C . ASP A 1 281 ? -17.403 6.974 11.731 1.00 92.38 281 ASP A C 1
ATOM 2203 O O . ASP A 1 281 ? -18.094 7.059 12.751 1.00 92.38 281 ASP A O 1
ATOM 2207 N N . GLN A 1 282 ? -17.529 5.935 10.900 1.00 90.38 282 GLN A N 1
ATOM 2208 C CA . GLN A 1 282 ? -18.424 4.812 11.166 1.00 90.38 282 GLN A CA 1
ATOM 2209 C C . GLN A 1 282 ? -17.980 4.010 12.392 1.00 90.38 282 GLN A C 1
ATOM 2211 O O . GLN A 1 282 ? -18.808 3.749 13.270 1.00 90.38 282 GLN A O 1
ATOM 2216 N N . VAL A 1 283 ? -16.696 3.661 12.469 1.00 92.56 283 VAL A N 1
ATOM 2217 C CA . VAL A 1 283 ? -16.101 2.937 13.595 1.00 92.56 283 VAL A CA 1
ATOM 2218 C C . VAL A 1 283 ? -16.258 3.744 14.877 1.00 92.56 283 VAL A C 1
ATOM 2220 O O . VAL A 1 283 ? -16.731 3.202 15.868 1.00 92.56 283 VAL A O 1
ATOM 2223 N N . GLN A 1 284 ? -15.991 5.052 14.860 1.00 93.00 284 GLN A N 1
ATOM 2224 C CA . GLN A 1 284 ? -16.184 5.916 16.030 1.00 93.00 284 GLN A CA 1
ATOM 2225 C C . GLN A 1 284 ? -17.642 5.953 16.505 1.00 93.00 284 GLN A C 1
ATOM 2227 O O . GLN A 1 284 ? -17.908 5.885 17.708 1.00 93.00 284 GLN A O 1
ATOM 2232 N N . ARG A 1 285 ? -18.612 6.043 15.583 1.00 92.94 285 ARG A N 1
ATOM 2233 C CA . ARG A 1 285 ? -20.041 5.999 15.941 1.00 92.94 285 ARG A CA 1
ATOM 2234 C C . ARG A 1 285 ? -20.426 4.660 16.568 1.00 92.94 285 ARG A C 1
ATOM 2236 O O . ARG A 1 285 ? -21.146 4.647 17.566 1.00 92.94 285 ARG A O 1
ATOM 2243 N N . GLN A 1 286 ? -19.965 3.555 15.987 1.00 93.81 286 GLN A N 1
ATOM 2244 C CA . GLN A 1 286 ? -20.262 2.209 16.476 1.00 93.81 286 GLN A CA 1
ATOM 2245 C C . GLN A 1 286 ? -19.573 1.924 17.814 1.00 93.81 286 GLN A C 1
ATOM 2247 O O . GLN A 1 286 ? -20.232 1.442 18.732 1.00 93.81 286 GLN A O 1
ATOM 2252 N N . ASP A 1 287 ? -18.304 2.300 17.971 1.00 96.12 287 ASP A N 1
ATOM 2253 C CA . ASP A 1 287 ? -17.560 2.170 19.227 1.00 96.12 287 ASP A CA 1
ATOM 2254 C C . ASP A 1 287 ? -18.235 2.956 20.354 1.00 96.12 287 ASP A C 1
ATOM 2256 O O . ASP A 1 287 ? -18.459 2.419 21.434 1.00 96.12 287 ASP A O 1
ATOM 2260 N N . LYS A 1 288 ? -18.683 4.189 20.083 1.00 96.19 288 LYS A N 1
ATOM 2261 C CA . LYS A 1 288 ? -19.424 5.000 21.061 1.00 96.19 288 LYS A CA 1
ATOM 2262 C C . LYS A 1 288 ? -20.754 4.362 21.476 1.00 96.19 288 LYS A C 1
ATOM 2264 O O . LYS A 1 288 ? -21.142 4.447 22.645 1.00 96.19 288 LYS A O 1
ATOM 2269 N N . ALA A 1 289 ? -21.472 3.748 20.535 1.00 94.75 289 ALA A N 1
ATOM 2270 C CA . ALA A 1 289 ? -22.713 3.037 20.835 1.00 94.75 289 ALA A CA 1
ATOM 2271 C C . ALA A 1 289 ? -22.444 1.804 21.715 1.00 94.75 289 ALA A C 1
ATOM 2273 O O . ALA A 1 289 ? -23.093 1.640 22.749 1.00 94.75 289 ALA A O 1
ATOM 2274 N N . LEU A 1 290 ? -21.437 1.004 21.354 1.00 96.81 290 LEU A N 1
ATOM 2275 C CA . LEU A 1 290 ? -21.001 -0.173 22.107 1.00 96.81 290 LEU A CA 1
ATOM 2276 C C . LEU A 1 290 ? -20.478 0.191 23.505 1.00 96.81 290 LEU A C 1
ATOM 2278 O O . LEU A 1 290 ? -20.791 -0.500 24.467 1.00 96.81 290 LEU A O 1
ATOM 2282 N N . ASP A 1 291 ? -19.739 1.291 23.651 1.00 96.25 291 ASP A N 1
ATOM 2283 C CA . ASP A 1 291 ? -19.268 1.798 24.948 1.00 96.25 291 ASP A CA 1
ATOM 2284 C C . ASP A 1 291 ? -20.436 2.219 25.854 1.00 96.25 291 ASP A C 1
ATOM 2286 O O . ASP A 1 291 ? -20.451 1.936 27.053 1.00 96.25 291 ASP A O 1
ATOM 2290 N N . THR A 1 292 ? -21.463 2.849 25.278 1.00 96.88 292 THR A N 1
ATOM 2291 C CA . THR A 1 292 ? -22.677 3.214 26.022 1.00 96.88 292 THR A CA 1
ATOM 2292 C C . THR A 1 292 ? -23.437 1.967 26.486 1.00 96.88 292 THR A C 1
ATOM 2294 O O . THR A 1 292 ? -23.877 1.905 27.636 1.00 96.88 292 THR A O 1
ATOM 2297 N N . GLU A 1 293 ? -23.559 0.957 25.621 1.00 96.12 293 GLU A N 1
ATOM 2298 C CA . GLU A 1 293 ? -24.180 -0.331 25.949 1.00 96.12 293 GLU A CA 1
ATOM 2299 C C . GLU A 1 293 ? -23.390 -1.084 27.031 1.00 96.12 293 GLU A C 1
ATOM 2301 O O . GLU A 1 293 ? -23.974 -1.575 28.000 1.00 96.12 293 GLU A O 1
ATOM 2306 N N . LEU A 1 294 ? -22.058 -1.100 26.929 1.00 96.75 294 LEU A N 1
ATOM 2307 C CA . LEU A 1 294 ? -21.172 -1.716 27.913 1.00 96.75 294 LEU A CA 1
ATOM 2308 C C . LEU A 1 294 ? -21.341 -1.073 29.295 1.00 96.75 294 LEU A C 1
ATOM 2310 O O . LEU A 1 294 ? -21.524 -1.782 30.282 1.00 96.75 294 LEU A O 1
ATOM 2314 N N . LYS A 1 295 ? -21.376 0.264 29.373 1.00 96.75 295 LYS A N 1
ATOM 2315 C CA . LYS A 1 295 ? -21.620 1.002 30.628 1.00 96.75 295 LYS A CA 1
ATOM 2316 C C . LYS A 1 295 ? -22.979 0.680 31.249 1.00 96.75 295 LYS A C 1
ATOM 2318 O O . LYS A 1 295 ? -23.089 0.574 32.476 1.00 96.75 295 LYS A O 1
ATOM 2323 N N . ALA A 1 296 ? -24.017 0.522 30.427 1.00 96.31 296 ALA A N 1
ATOM 2324 C CA . ALA A 1 296 ? -25.340 0.123 30.900 1.00 96.31 296 ALA A CA 1
ATOM 2325 C C . ALA A 1 296 ? -25.315 -1.300 31.486 1.00 96.31 296 ALA A C 1
ATOM 2327 O O . ALA A 1 296 ? -25.791 -1.506 32.604 1.00 96.31 296 ALA A O 1
ATOM 2328 N N . ILE A 1 297 ? -24.682 -2.251 30.789 1.00 96.00 297 ILE A N 1
ATOM 2329 C CA . ILE A 1 297 ? -24.512 -3.637 31.253 1.00 96.00 297 ILE A CA 1
ATOM 2330 C C . ILE A 1 297 ? -23.690 -3.696 32.542 1.00 96.00 297 ILE A C 1
ATOM 2332 O O . ILE A 1 297 ? -24.062 -4.412 33.467 1.00 96.00 297 ILE A O 1
ATOM 2336 N N . GLU A 1 298 ? -22.605 -2.930 32.654 1.00 94.81 298 GLU A N 1
ATOM 2337 C CA . GLU A 1 298 ? -21.803 -2.866 33.881 1.00 94.81 298 GLU A CA 1
ATOM 2338 C C . GLU A 1 298 ? -22.600 -2.322 35.069 1.00 94.81 298 GLU A C 1
ATOM 2340 O O . GLU A 1 298 ? -22.454 -2.804 36.196 1.00 94.81 298 GLU A O 1
ATOM 2345 N N . THR A 1 299 ? -23.456 -1.328 34.827 1.00 96.56 299 THR A N 1
ATOM 2346 C CA . THR A 1 299 ? -24.342 -0.770 35.854 1.00 96.56 299 THR A CA 1
ATOM 2347 C C . THR A 1 299 ? -25.371 -1.808 36.305 1.00 96.56 299 THR A C 1
ATOM 2349 O O . THR A 1 299 ? -25.565 -1.996 37.507 1.00 96.56 299 THR A O 1
ATOM 2352 N N . GLU A 1 300 ? -25.980 -2.532 35.361 1.00 95.25 300 GLU A N 1
ATOM 2353 C CA . GLU A 1 300 ? -26.904 -3.629 35.662 1.00 95.25 300 GLU A CA 1
ATOM 2354 C C . GLU A 1 300 ? -26.200 -4.754 36.430 1.00 95.25 300 GLU A C 1
ATOM 2356 O O . GLU A 1 300 ? -26.723 -5.238 37.433 1.00 95.25 300 GLU A O 1
ATOM 2361 N N . ARG A 1 301 ? -24.981 -5.123 36.020 1.00 95.69 301 ARG A N 1
ATOM 2362 C CA . ARG A 1 301 ? -24.200 -6.178 36.670 1.00 95.69 301 ARG A CA 1
ATOM 2363 C C . ARG A 1 301 ? -23.893 -5.826 38.118 1.00 95.69 301 ARG A C 1
ATOM 2365 O O . ARG A 1 301 ? -24.143 -6.648 38.985 1.00 95.69 301 ARG A O 1
ATOM 2372 N N . LYS A 1 302 ? -23.459 -4.592 38.404 1.00 95.50 302 LYS A N 1
ATOM 2373 C CA . LYS A 1 302 ? -23.226 -4.118 39.783 1.00 95.50 302 LYS A CA 1
ATOM 2374 C C . LYS A 1 302 ? -24.487 -4.200 40.649 1.00 95.50 302 LYS A C 1
ATOM 2376 O O . LYS A 1 302 ? -24.406 -4.572 41.821 1.00 95.50 302 LYS A O 1
ATOM 2381 N N . ALA A 1 303 ? -25.651 -3.873 40.084 1.00 95.62 303 ALA A N 1
ATOM 2382 C CA . ALA A 1 303 ? -26.923 -3.992 40.792 1.00 95.62 303 ALA A CA 1
ATOM 2383 C C . ALA A 1 303 ? -27.278 -5.462 41.086 1.00 95.62 303 ALA A C 1
ATOM 2385 O O . ALA A 1 303 ? -27.640 -5.789 42.217 1.00 95.62 303 ALA A O 1
ATOM 2386 N N . VAL A 1 304 ? -27.115 -6.350 40.097 1.00 95.12 304 VAL A N 1
ATOM 2387 C CA . VAL A 1 304 ? -27.334 -7.800 40.244 1.00 95.12 304 VAL A CA 1
ATOM 2388 C C . VAL A 1 304 ? -26.342 -8.422 41.229 1.00 95.12 304 VAL A C 1
ATOM 2390 O O . VAL A 1 304 ? -26.755 -9.236 42.048 1.00 95.12 304 VAL A O 1
ATOM 2393 N N . ASP A 1 305 ? -25.071 -8.016 41.208 1.00 93.81 305 ASP A N 1
ATOM 2394 C CA . ASP A 1 305 ? -24.033 -8.471 42.141 1.00 93.81 305 ASP A CA 1
ATOM 2395 C C . ASP A 1 305 ? -24.407 -8.096 43.585 1.00 93.81 305 ASP A C 1
ATOM 2397 O O . ASP A 1 305 ? -24.391 -8.942 44.480 1.00 93.81 305 ASP A O 1
ATOM 2401 N N . THR A 1 306 ? -24.869 -6.860 43.800 1.00 96.12 306 THR A N 1
ATOM 2402 C CA . THR A 1 306 ? -25.348 -6.402 45.115 1.00 96.12 306 THR A CA 1
ATOM 2403 C C . THR A 1 306 ? -26.570 -7.206 45.584 1.00 96.12 306 THR A C 1
ATOM 2405 O O . THR A 1 306 ? -26.663 -7.591 46.753 1.00 96.12 306 THR A O 1
ATOM 2408 N N . GLU A 1 307 ? -27.521 -7.492 44.686 1.00 95.06 307 GLU A N 1
ATOM 2409 C CA . GLU A 1 307 ? -28.690 -8.323 45.003 1.00 95.06 307 GLU A CA 1
ATOM 2410 C C . GLU A 1 307 ? -28.283 -9.768 45.326 1.00 95.06 307 GLU A C 1
ATOM 2412 O O . GLU A 1 307 ? -28.782 -10.362 46.285 1.00 95.06 307 GLU A O 1
ATOM 2417 N N . HIS A 1 308 ? -27.349 -10.321 44.553 1.00 95.75 308 HIS A N 1
ATOM 2418 C CA . HIS A 1 308 ? -26.814 -11.662 44.732 1.00 95.75 308 HIS A CA 1
ATOM 2419 C C . HIS A 1 308 ? -26.154 -11.812 46.107 1.00 95.75 308 HIS A C 1
ATOM 2421 O O . HIS A 1 308 ? -26.495 -12.734 46.850 1.00 95.75 308 HIS A O 1
ATOM 2427 N N . GLU A 1 309 ? -25.270 -10.886 46.489 1.00 94.38 309 GLU A N 1
ATOM 2428 C CA . GLU A 1 309 ? -24.625 -10.866 47.809 1.00 94.38 309 GLU A CA 1
ATOM 2429 C C . GLU A 1 309 ? -25.645 -10.754 48.950 1.00 94.38 309 GLU A C 1
ATOM 2431 O O . GLU A 1 309 ? -25.551 -11.468 49.956 1.00 94.38 309 GLU A O 1
ATOM 2436 N N . ALA A 1 310 ? -26.667 -9.907 48.792 1.00 93.81 310 ALA A N 1
ATOM 2437 C CA . ALA A 1 310 ? -27.725 -9.758 49.785 1.00 93.81 310 ALA A CA 1
ATOM 2438 C C . ALA A 1 310 ? -28.529 -11.059 49.972 1.00 93.81 310 ALA A C 1
ATOM 2440 O O . ALA A 1 310 ? -28.766 -11.484 51.108 1.00 93.81 310 ALA A O 1
ATOM 2441 N N . VAL A 1 311 ? -28.920 -11.726 48.879 1.00 91.75 311 VAL A N 1
ATOM 2442 C CA . VAL A 1 311 ? -29.654 -13.005 48.920 1.00 91.75 311 VAL A CA 1
ATOM 2443 C C . VAL A 1 311 ? -28.783 -14.122 49.497 1.00 91.75 311 VAL A C 1
ATOM 2445 O O . VAL A 1 311 ? -29.252 -14.890 50.343 1.00 91.75 311 VAL A O 1
ATOM 2448 N N . GLN A 1 312 ? -27.510 -14.184 49.105 1.00 93.38 312 GLN A N 1
ATOM 2449 C CA . GLN A 1 312 ? -26.539 -15.140 49.634 1.00 93.38 312 GLN A CA 1
ATOM 2450 C C . GLN A 1 312 ? -26.367 -14.981 51.150 1.00 93.38 312 GLN A C 1
ATOM 2452 O O . GLN A 1 312 ? -26.430 -15.966 51.887 1.00 93.38 312 GLN A O 1
ATOM 2457 N N . LYS A 1 313 ? -26.240 -13.745 51.643 1.00 93.75 313 LYS A N 1
ATOM 2458 C CA . LYS A 1 313 ? -26.140 -13.462 53.081 1.00 93.75 313 LYS A CA 1
ATOM 2459 C C . LYS A 1 313 ? -27.388 -13.910 53.846 1.00 93.75 313 LYS A C 1
ATOM 2461 O O . LYS A 1 313 ? -27.277 -14.487 54.927 1.00 93.75 313 LYS A O 1
ATOM 2466 N N . ILE A 1 314 ? -28.582 -13.685 53.292 1.00 90.81 314 ILE A N 1
ATOM 2467 C CA . ILE A 1 314 ? -29.844 -14.139 53.902 1.00 90.81 314 ILE A CA 1
ATOM 2468 C C . ILE A 1 314 ? -29.897 -15.672 53.979 1.00 90.81 314 ILE A C 1
ATOM 2470 O O . ILE A 1 314 ? -30.304 -16.212 55.010 1.00 90.81 314 ILE A O 1
ATOM 2474 N N . LEU A 1 315 ? -29.467 -16.373 52.925 1.00 90.44 315 LEU A N 1
ATOM 2475 C CA . LEU A 1 315 ? -29.363 -17.835 52.918 1.00 90.44 315 LEU A CA 1
ATOM 2476 C C . LEU A 1 315 ? -28.418 -18.339 54.009 1.00 90.44 315 LEU A C 1
ATOM 2478 O O . LEU A 1 315 ? -28.817 -19.200 54.792 1.00 90.44 315 LEU A O 1
ATOM 2482 N N . MET A 1 316 ? -27.210 -17.773 54.106 1.00 89.88 316 MET A N 1
ATOM 2483 C CA . MET A 1 316 ? -26.234 -18.157 55.134 1.00 89.88 316 MET A CA 1
ATOM 2484 C C . MET A 1 316 ? -26.795 -17.955 56.546 1.00 89.88 316 MET A C 1
ATOM 2486 O O . MET A 1 316 ? -26.731 -18.869 57.364 1.00 89.88 316 MET A O 1
ATOM 2490 N N . ASN A 1 317 ? -27.448 -16.819 56.804 1.00 91.56 317 ASN A N 1
ATOM 2491 C CA . ASN A 1 317 ? -28.077 -16.545 58.098 1.00 91.56 317 ASN A CA 1
ATOM 2492 C C . ASN A 1 317 ? -29.207 -17.538 58.434 1.00 91.56 317 ASN A C 1
ATOM 2494 O O . ASN A 1 317 ? -29.377 -17.918 59.592 1.00 91.56 317 ASN A O 1
ATOM 2498 N N . ASN A 1 318 ? -30.006 -17.955 57.447 1.00 86.12 318 ASN A N 1
ATOM 2499 C CA . ASN A 1 318 ? -31.085 -18.927 57.656 1.00 86.12 318 ASN A CA 1
ATOM 2500 C C . ASN A 1 318 ? -30.549 -20.342 57.910 1.00 86.12 318 ASN A C 1
ATOM 2502 O O . ASN A 1 318 ? -31.092 -21.054 58.759 1.00 86.12 318 ASN A O 1
ATOM 2506 N N . VAL A 1 319 ? -29.479 -20.735 57.212 1.00 87.12 319 VAL A N 1
ATOM 2507 C CA . VAL A 1 319 ? -28.762 -21.993 57.461 1.00 87.12 319 VAL A CA 1
ATOM 2508 C C . VAL A 1 319 ? -28.176 -21.994 58.870 1.00 87.12 319 VAL A C 1
ATOM 2510 O O . VAL A 1 319 ? -28.398 -22.944 59.613 1.00 87.12 319 VAL A O 1
ATOM 2513 N N . GLU A 1 320 ? -27.505 -20.914 59.275 1.00 88.81 320 GLU A N 1
ATOM 2514 C CA . GLU A 1 320 ? -26.904 -20.791 60.605 1.00 88.81 320 GLU A CA 1
ATOM 2515 C C . GLU A 1 320 ? -27.955 -20.860 61.722 1.00 88.81 320 GLU A C 1
ATOM 2517 O O . GLU A 1 320 ? -27.769 -21.579 62.703 1.00 88.81 320 GLU A O 1
ATOM 2522 N N . LYS A 1 321 ? -29.085 -20.156 61.570 1.00 88.12 321 LYS A N 1
ATOM 2523 C CA . LYS A 1 321 ? -30.204 -20.240 62.521 1.00 88.12 321 LYS A CA 1
ATOM 2524 C C . LYS A 1 321 ? -30.755 -21.657 62.617 1.00 88.12 321 LYS A C 1
ATOM 2526 O O . LYS A 1 321 ? -30.902 -22.156 63.724 1.00 88.12 321 LYS A O 1
ATOM 2531 N N . SER A 1 322 ? -31.007 -22.304 61.477 1.00 83.88 322 SER A N 1
ATOM 2532 C CA . SER A 1 322 ? -31.497 -23.687 61.450 1.00 83.88 322 SER A CA 1
ATOM 2533 C C . SER A 1 322 ? -30.513 -24.617 62.162 1.00 83.88 322 SER A C 1
ATOM 2535 O O . SER A 1 322 ? -30.906 -25.360 63.052 1.00 83.88 322 SER A O 1
ATOM 2537 N N . TYR A 1 323 ? -29.219 -24.510 61.853 1.00 86.94 323 TYR A N 1
ATOM 2538 C CA . TYR A 1 323 ? -28.163 -25.294 62.491 1.00 86.94 323 TYR A CA 1
ATOM 2539 C C . TYR A 1 323 ? -28.112 -25.090 64.012 1.00 86.94 323 TYR A C 1
ATOM 2541 O O . TYR A 1 323 ? -28.040 -26.061 64.760 1.00 86.94 323 TYR A O 1
ATOM 2549 N N . LYS A 1 324 ? -28.209 -23.841 64.488 1.00 90.25 324 LYS A N 1
ATOM 2550 C CA . LYS A 1 324 ? -28.261 -23.529 65.926 1.00 90.25 324 LYS A CA 1
ATOM 2551 C C . LYS A 1 324 ? -29.509 -24.091 66.606 1.00 90.25 324 LYS A C 1
ATOM 2553 O O . LYS A 1 324 ? -29.413 -24.515 67.746 1.00 90.25 324 LYS A O 1
ATOM 2558 N N . THR A 1 325 ? -30.656 -24.101 65.930 1.00 82.56 325 THR A N 1
ATOM 2559 C CA . THR A 1 325 ? -31.903 -24.662 66.473 1.00 82.56 325 THR A CA 1
ATOM 2560 C C . THR A 1 325 ? -31.887 -26.189 66.539 1.00 82.56 325 THR A C 1
ATOM 2562 O O . THR A 1 325 ? -32.520 -26.745 67.424 1.00 82.56 325 THR A O 1
ATOM 2565 N N . PHE A 1 326 ? -31.178 -26.872 65.636 1.00 73.38 326 PHE A N 1
ATOM 2566 C CA . PHE A 1 326 ? -31.075 -28.338 65.650 1.00 73.38 326 PHE A CA 1
ATOM 2567 C C . PHE A 1 326 ? -29.951 -28.882 66.550 1.00 73.38 326 PHE A C 1
ATOM 2569 O O . PHE A 1 326 ? -29.985 -30.059 66.893 1.00 73.38 326 PHE A O 1
ATOM 2576 N N . ASN A 1 327 ? -28.977 -28.050 66.934 1.00 67.50 327 ASN A N 1
ATOM 2577 C CA . ASN A 1 327 ? -27.870 -28.415 67.832 1.00 67.50 327 ASN A CA 1
ATOM 2578 C C . ASN A 1 327 ? -28.020 -27.884 69.274 1.00 67.50 327 ASN A C 1
ATOM 2580 O O . ASN A 1 327 ? -27.080 -28.020 70.060 1.00 67.50 327 ASN A O 1
ATOM 2584 N N . ALA A 1 328 ? -29.148 -27.250 69.603 1.00 53.38 328 ALA A N 1
ATOM 2585 C CA . ALA A 1 328 ? -29.524 -26.825 70.955 1.00 53.38 328 ALA A CA 1
ATOM 2586 C C . ALA A 1 328 ? -30.574 -27.782 71.528 1.00 53.38 328 ALA A C 1
ATOM 2588 O O . ALA A 1 328 ? -30.511 -28.043 72.749 1.00 53.38 328 ALA A O 1
#

pLDDT: mean 71.62, std 15.74, range [35.78, 96.88]

Sequence (328 aa):
MGMSASQSRLLMLTSRRQDLEFRAQNITQRRTTLMESLDDASAVYAAALNKKQFLLNIPGNSQNGPKLTYEHILEEGNFRLVDAFGKVVVPGAQETSETDDGRKYLVDMGINDPAVLDAALREGIYFLEKMKPEGKSQTQSEKLYESMDMLGMHISSSITNISDSERASLKSLYDGLSDYFKNISGSVSDDSRAVIDEKVQELKALVNTLPQDATNMLNHHLSNFEATMQNVSYVEQNAASSWYIDEDWVAISTDQALFINNTRDEEGHAMAFARFQLLQDQVQRQDKALDTELKAIETERKAVDTEHEAVQKILMNNVEKSYKTFNA